Protein AF-A0A1S1PI84-F1 (afdb_monomer_lite)

Radius of gyration: 23.05 Å; chains: 1; bounding box: 103×37×52 Å

Structure (mmCIF, N/CA/C/O backbone):
data_AF-A0A1S1PI84-F1
#
_entry.id   AF-A0A1S1PI84-F1
#
loop_
_atom_site.group_PDB
_atom_site.id
_atom_site.type_symbol
_atom_site.label_atom_id
_atom_site.label_alt_id
_atom_site.label_comp_id
_atom_site.label_asym_id
_atom_site.label_entity_id
_atom_site.label_seq_id
_atom_site.pdbx_PDB_ins_code
_atom_site.Cartn_x
_atom_site.Cartn_y
_atom_site.Cartn_z
_atom_site.occupancy
_atom_site.B_iso_or_equiv
_atom_site.auth_seq_id
_atom_site.auth_comp_id
_atom_site.auth_asym_id
_atom_site.auth_atom_id
_atom_site.pdbx_PDB_model_num
ATOM 1 N N . MET A 1 1 ? 47.210 15.551 -28.728 1.00 42.31 1 MET A N 1
ATOM 2 C CA . MET A 1 1 ? 45.903 14.899 -28.513 1.00 42.31 1 MET A CA 1
ATOM 3 C C . MET A 1 1 ? 44.974 15.914 -27.875 1.00 42.31 1 MET A C 1
ATOM 5 O O . MET A 1 1 ? 45.115 16.183 -26.692 1.00 42.31 1 MET A O 1
ATOM 9 N N . ALA A 1 2 ? 44.127 16.562 -28.675 1.00 43.19 2 ALA A N 1
ATOM 10 C CA . ALA A 1 2 ? 43.148 17.520 -28.171 1.00 43.19 2 ALA A CA 1
ATOM 11 C C . ALA A 1 2 ? 41.947 16.740 -27.622 1.00 43.19 2 ALA A C 1
ATOM 13 O O . ALA A 1 2 ? 41.320 15.979 -28.361 1.00 43.19 2 ALA A O 1
ATOM 14 N N . GLY A 1 3 ? 41.681 16.879 -26.322 1.00 48.94 3 GLY A N 1
ATOM 15 C CA . GLY A 1 3 ? 40.477 16.346 -25.698 1.00 48.94 3 GLY A CA 1
ATOM 16 C C . GLY A 1 3 ? 39.261 17.006 -26.334 1.00 48.94 3 GLY A C 1
ATOM 17 O O . GLY A 1 3 ? 39.160 18.229 -26.357 1.00 48.94 3 GLY A O 1
ATOM 18 N N . ARG A 1 4 ? 38.369 16.197 -26.905 1.00 58.34 4 ARG A N 1
ATOM 19 C CA . ARG A 1 4 ? 37.089 16.676 -27.420 1.00 58.34 4 ARG A CA 1
ATOM 20 C C . ARG A 1 4 ? 36.222 17.006 -26.207 1.00 58.34 4 ARG A C 1
ATOM 22 O O . ARG A 1 4 ? 35.667 16.109 -25.578 1.00 58.34 4 ARG A O 1
ATOM 29 N N . GLU A 1 5 ? 36.186 18.277 -25.839 1.00 58.22 5 GLU A N 1
ATOM 30 C CA . GLU A 1 5 ? 35.260 18.794 -24.837 1.00 58.22 5 GLU A CA 1
ATOM 31 C C . GLU A 1 5 ? 33.848 18.636 -25.419 1.00 58.22 5 GLU A C 1
ATOM 33 O O . GLU A 1 5 ? 33.518 19.217 -26.452 1.00 58.22 5 GLU A O 1
ATOM 38 N N . THR A 1 6 ? 33.060 17.722 -24.851 1.00 58.69 6 THR A N 1
ATOM 39 C CA . THR A 1 6 ? 31.701 17.443 -25.330 1.00 58.69 6 THR A CA 1
ATOM 40 C C . THR A 1 6 ? 30.804 18.611 -24.944 1.00 58.69 6 THR A C 1
ATOM 42 O O . THR A 1 6 ? 30.733 18.991 -23.776 1.00 58.69 6 THR A O 1
ATOM 45 N N . ALA A 1 7 ? 30.146 19.217 -25.934 1.00 58.12 7 ALA A N 1
ATOM 46 C CA . ALA A 1 7 ? 29.282 20.367 -25.706 1.00 58.12 7 ALA A CA 1
ATOM 47 C C . ALA A 1 7 ? 28.072 19.966 -24.829 1.00 58.12 7 ALA A C 1
ATOM 49 O O . ALA A 1 7 ? 27.541 18.865 -25.002 1.00 58.12 7 ALA A O 1
ATOM 50 N N . PRO A 1 8 ? 27.597 20.836 -23.915 1.00 57.97 8 PRO A N 1
ATOM 51 C CA . PRO A 1 8 ? 26.520 20.513 -22.971 1.00 57.97 8 PRO A CA 1
ATOM 52 C C . PRO A 1 8 ? 25.238 19.969 -23.631 1.00 57.97 8 PRO A C 1
ATOM 54 O O . PRO A 1 8 ? 24.564 19.114 -23.053 1.00 57.97 8 PRO A O 1
ATOM 57 N N . ASP A 1 9 ? 24.944 20.401 -24.860 1.00 62.66 9 ASP A N 1
ATOM 58 C CA . ASP A 1 9 ? 23.771 19.974 -25.634 1.00 62.66 9 ASP A CA 1
ATOM 59 C C . ASP A 1 9 ? 23.877 18.534 -26.177 1.00 62.66 9 ASP A C 1
ATOM 61 O O . ASP A 1 9 ? 22.854 17.879 -26.372 1.00 62.66 9 ASP A O 1
ATOM 65 N N . GLU A 1 10 ? 25.087 17.988 -26.356 1.00 60.31 10 GLU A N 1
ATOM 66 C CA . GLU A 1 10 ? 25.308 16.576 -26.729 1.00 60.31 10 GLU A CA 1
ATOM 67 C C . GLU A 1 10 ? 25.308 15.643 -25.504 1.00 60.31 10 GLU A C 1
ATOM 69 O O . GLU A 1 10 ? 24.966 14.460 -25.604 1.00 60.31 10 GLU A O 1
ATOM 74 N N . VAL A 1 11 ? 25.636 16.176 -24.321 1.00 63.12 11 VAL A N 1
ATOM 75 C CA . VAL A 1 11 ? 25.638 15.424 -23.055 1.00 63.12 11 VAL A CA 1
ATOM 76 C C . VAL A 1 11 ? 24.211 15.078 -22.619 1.00 63.12 11 VAL A C 1
ATOM 78 O O . VAL A 1 11 ? 23.970 13.986 -22.099 1.00 63.12 11 VAL A O 1
ATOM 81 N N . ALA A 1 12 ? 23.238 15.961 -22.859 1.00 79.00 12 ALA A N 1
ATOM 82 C CA . ALA A 1 12 ? 21.859 15.749 -22.421 1.00 79.00 12 ALA A CA 1
ATOM 83 C C . ALA A 1 12 ? 21.184 14.512 -23.068 1.00 79.00 12 ALA A C 1
ATOM 85 O O . ALA A 1 12 ? 20.637 13.692 -22.319 1.00 79.00 12 ALA A O 1
ATOM 86 N N . PRO A 1 13 ? 21.260 14.286 -24.398 1.00 87.06 13 PRO A N 1
ATOM 87 C CA . PRO A 1 13 ? 20.761 13.062 -25.028 1.00 87.06 13 PRO A CA 1
ATOM 88 C C . PRO A 1 13 ? 21.477 11.791 -24.560 1.00 87.06 13 PRO A C 1
ATOM 90 O O . PRO A 1 13 ? 20.821 10.783 -24.297 1.00 87.06 13 PRO A O 1
ATOM 93 N N . ALA A 1 14 ? 22.804 11.834 -24.401 1.00 89.69 14 ALA A N 1
ATOM 94 C CA . ALA A 1 14 ? 23.582 10.682 -23.947 1.00 89.69 14 ALA A CA 1
ATOM 95 C C . ALA A 1 14 ? 23.216 10.278 -22.508 1.00 89.69 14 ALA A C 1
ATOM 97 O O . ALA A 1 14 ? 23.002 9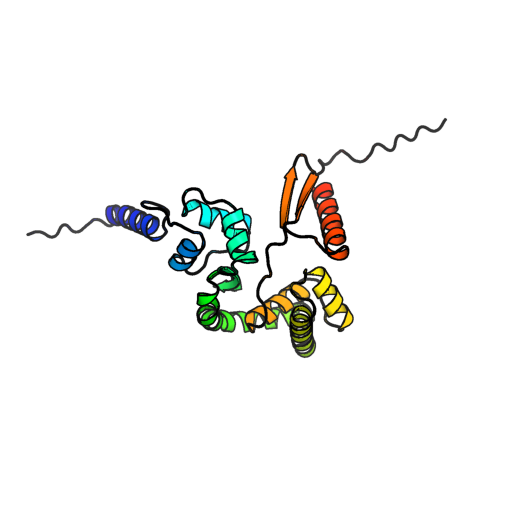.101 -22.218 1.00 89.69 14 ALA A O 1
ATOM 98 N N . VAL A 1 15 ? 23.061 11.258 -21.612 1.00 93.19 15 VAL A N 1
ATOM 99 C CA . VAL A 1 15 ? 22.615 11.028 -20.230 1.00 93.19 15 VAL A CA 1
ATOM 100 C C . VAL A 1 15 ? 21.168 10.537 -20.189 1.00 93.19 15 VAL A C 1
ATOM 102 O O . VAL A 1 15 ? 20.846 9.659 -19.388 1.00 93.19 15 VAL A O 1
ATOM 105 N N . ALA A 1 16 ? 20.284 11.059 -21.043 1.00 93.69 16 ALA A N 1
ATOM 106 C CA . ALA A 1 16 ? 18.909 10.576 -21.142 1.00 93.69 16 ALA A CA 1
ATOM 107 C C . ALA A 1 16 ? 18.862 9.108 -21.592 1.00 93.69 16 ALA A C 1
ATOM 109 O O . ALA A 1 16 ? 18.209 8.295 -20.939 1.00 93.69 16 ALA A O 1
ATOM 110 N N . ALA A 1 17 ? 19.610 8.747 -22.637 1.00 93.38 17 ALA A N 1
ATOM 111 C CA . ALA A 1 17 ? 19.724 7.368 -23.102 1.00 93.38 17 ALA A CA 1
ATOM 112 C C . ALA A 1 17 ? 20.293 6.447 -22.011 1.00 93.38 17 ALA A C 1
ATOM 114 O O . ALA A 1 17 ? 19.725 5.388 -21.745 1.00 93.38 17 ALA A O 1
ATOM 115 N N . ALA A 1 18 ? 21.347 6.881 -21.310 1.00 93.88 18 ALA A N 1
ATOM 116 C CA . ALA A 1 18 ? 21.925 6.133 -20.197 1.00 93.88 18 ALA A CA 1
ATOM 117 C C . ALA A 1 18 ? 20.922 5.926 -19.050 1.00 93.88 18 ALA A C 1
ATOM 119 O O . ALA A 1 18 ? 20.842 4.836 -18.493 1.00 93.88 18 ALA A O 1
ATOM 120 N N . ARG A 1 19 ? 20.108 6.937 -18.718 1.00 94.06 19 ARG A N 1
ATOM 121 C CA . ARG A 1 19 ? 19.050 6.822 -17.700 1.00 94.06 19 ARG A CA 1
ATOM 122 C C . ARG A 1 19 ? 17.925 5.889 -18.131 1.00 94.06 19 ARG A C 1
ATOM 124 O O . ARG A 1 19 ? 17.444 5.119 -17.305 1.00 94.06 19 ARG A O 1
ATOM 131 N N . LEU A 1 20 ? 17.508 5.945 -19.396 1.00 94.44 20 LEU A N 1
ATOM 132 C CA . LEU A 1 20 ? 16.497 5.034 -19.935 1.00 94.44 20 LEU A CA 1
ATOM 133 C C . LEU A 1 20 ? 16.992 3.587 -19.890 1.00 94.44 20 LEU A C 1
ATOM 135 O O . LEU A 1 20 ? 16.257 2.717 -19.428 1.00 94.44 20 LEU A O 1
ATOM 139 N N . ALA A 1 21 ? 18.243 3.346 -20.288 1.00 93.62 21 ALA A N 1
ATOM 140 C CA . ALA A 1 21 ? 18.866 2.029 -20.207 1.00 93.62 21 ALA A CA 1
ATOM 141 C C . ALA A 1 21 ? 19.001 1.548 -18.755 1.00 93.62 21 ALA A C 1
ATOM 143 O O . ALA A 1 21 ? 18.560 0.450 -18.431 1.00 93.62 21 ALA A O 1
ATOM 144 N N . ALA A 1 22 ? 19.518 2.394 -17.856 1.00 93.12 22 ALA A N 1
ATOM 145 C CA . ALA A 1 22 ? 19.641 2.069 -16.436 1.00 93.12 22 ALA A CA 1
ATOM 146 C C . ALA A 1 22 ? 18.282 1.732 -15.808 1.00 93.12 22 ALA A C 1
ATOM 148 O O . ALA A 1 22 ? 18.177 0.836 -14.991 1.00 93.12 22 ALA A O 1
ATOM 149 N N . GLN A 1 23 ? 17.203 2.394 -16.220 1.00 93.81 23 GLN A N 1
ATOM 150 C CA . GLN A 1 23 ? 15.868 2.101 -15.701 1.00 93.81 23 GLN A CA 1
ATOM 151 C C . GLN A 1 23 ? 15.157 0.957 -16.436 1.00 93.81 23 GLN A C 1
ATOM 153 O O . GLN A 1 23 ? 13.977 0.741 -16.169 1.00 93.81 23 GLN A O 1
ATOM 158 N N . GLY A 1 24 ? 15.813 0.248 -17.360 1.00 93.38 24 GLY A N 1
ATOM 159 C CA . GLY A 1 24 ? 15.207 -0.838 -18.139 1.00 93.38 24 GLY A CA 1
ATOM 160 C C . GLY A 1 24 ? 14.099 -0.386 -19.097 1.00 93.38 24 GLY A C 1
ATOM 161 O O . GLY A 1 24 ? 13.227 -1.174 -19.441 1.00 93.38 24 GLY A O 1
ATOM 162 N N . LEU A 1 25 ? 14.086 0.893 -19.488 1.00 94.06 25 LEU A N 1
ATOM 163 C CA . LEU A 1 25 ? 13.148 1.458 -20.469 1.00 94.06 25 LEU A CA 1
ATOM 164 C C . LEU A 1 25 ? 13.694 1.406 -21.905 1.00 94.06 25 LEU A C 1
ATOM 166 O O . LEU A 1 25 ? 12.950 1.636 -22.856 1.00 94.06 25 LEU A O 1
ATOM 170 N N . ALA A 1 26 ? 14.988 1.133 -22.062 1.00 93.12 26 ALA A N 1
ATOM 171 C CA . ALA A 1 26 ? 15.656 0.909 -23.336 1.00 93.12 26 ALA A CA 1
ATOM 172 C C . ALA A 1 26 ? 16.690 -0.218 -23.182 1.00 93.12 26 ALA A C 1
ATOM 174 O O . ALA A 1 26 ? 17.240 -0.408 -22.100 1.00 93.12 26 ALA A O 1
ATOM 175 N N . GLY A 1 27 ? 16.981 -0.939 -24.266 1.00 88.06 27 GLY A N 1
ATOM 176 C CA . GLY A 1 27 ? 17.892 -2.088 -24.237 1.00 88.06 27 GLY A CA 1
ATOM 177 C C . GLY A 1 27 ? 17.202 -3.381 -23.795 1.00 88.06 27 GLY A C 1
ATOM 178 O O . GLY A 1 27 ? 16.047 -3.621 -24.147 1.00 88.06 27 GLY A O 1
ATOM 179 N N . THR A 1 28 ? 17.925 -4.236 -23.071 1.00 85.25 28 THR A N 1
ATOM 180 C CA . THR A 1 28 ? 17.418 -5.539 -22.620 1.00 85.25 28 THR A CA 1
ATOM 181 C C . THR A 1 28 ? 16.428 -5.360 -21.474 1.00 85.25 28 THR A C 1
ATOM 183 O O . THR A 1 28 ? 16.762 -4.772 -20.447 1.00 85.25 28 THR A O 1
ATOM 186 N N . ALA A 1 29 ? 15.212 -5.876 -21.649 1.00 85.50 29 ALA A N 1
ATOM 187 C CA . ALA A 1 29 ? 14.201 -5.893 -20.598 1.00 85.50 29 ALA A CA 1
ATOM 188 C C . ALA A 1 29 ? 14.614 -6.811 -19.435 1.00 85.50 29 ALA A C 1
ATOM 190 O O . ALA A 1 29 ? 15.338 -7.791 -19.625 1.00 85.50 29 ALA A O 1
ATOM 191 N N . TRP A 1 30 ? 14.104 -6.521 -18.240 1.00 88.88 30 TRP A N 1
ATOM 192 C CA . TRP A 1 30 ? 14.227 -7.419 -17.094 1.00 88.88 30 TRP A CA 1
ATOM 193 C C . TRP A 1 30 ? 13.344 -8.658 -17.279 1.00 88.88 30 TRP A C 1
ATOM 195 O O . TRP A 1 30 ? 12.368 -8.630 -18.033 1.00 88.88 30 TRP A O 1
ATOM 205 N N . CYS A 1 31 ? 13.681 -9.742 -16.577 1.00 87.25 31 CYS A N 1
ATOM 206 C CA . CYS A 1 31 ? 12.966 -11.013 -16.696 1.00 87.25 31 CYS A CA 1
ATOM 207 C C . CYS A 1 31 ? 11.661 -11.014 -15.893 1.00 87.25 31 CYS A C 1
ATOM 209 O O . CYS A 1 31 ? 10.658 -11.541 -16.368 1.00 87.25 31 CYS A O 1
ATOM 211 N N . THR A 1 32 ? 11.656 -10.413 -14.697 1.00 93.62 32 THR A N 1
ATOM 212 C CA . THR A 1 32 ? 10.498 -10.451 -13.793 1.00 93.62 32 THR A CA 1
ATOM 213 C C . THR A 1 32 ? 10.162 -9.096 -13.160 1.00 93.62 32 THR A C 1
ATOM 215 O O . THR A 1 32 ? 10.954 -8.144 -13.154 1.00 93.62 32 THR A O 1
ATOM 218 N N . ALA A 1 33 ? 8.960 -9.014 -12.577 1.00 94.19 33 ALA A N 1
ATOM 219 C CA . ALA A 1 33 ? 8.551 -7.886 -11.743 1.00 94.19 33 ALA A CA 1
ATOM 220 C C . ALA A 1 33 ? 9.491 -7.695 -10.542 1.00 94.19 33 ALA A C 1
ATOM 222 O O . ALA A 1 33 ? 9.834 -6.562 -10.206 1.00 94.19 33 ALA A O 1
ATOM 223 N N . VAL A 1 34 ? 9.942 -8.795 -9.930 1.00 96.56 34 VAL A N 1
ATOM 224 C CA . VAL A 1 34 ? 10.857 -8.776 -8.783 1.00 96.56 34 VAL A CA 1
ATOM 225 C C . VAL A 1 34 ? 12.209 -8.188 -9.176 1.00 96.56 34 VAL A C 1
ATOM 227 O O . VAL A 1 34 ? 12.687 -7.304 -8.472 1.00 96.56 34 VAL A O 1
ATOM 230 N N . ASP A 1 35 ? 12.773 -8.583 -10.321 1.00 95.00 35 ASP A N 1
ATOM 231 C CA . ASP A 1 35 ? 14.043 -8.031 -10.828 1.00 95.00 35 ASP A CA 1
ATOM 232 C C . ASP A 1 35 ? 13.937 -6.527 -11.092 1.00 95.00 35 ASP A C 1
ATOM 234 O O . ASP A 1 35 ? 14.821 -5.745 -10.740 1.00 95.00 35 ASP A O 1
ATOM 238 N N . THR A 1 36 ? 12.808 -6.105 -11.668 1.00 95.56 36 THR A N 1
ATOM 239 C CA . THR A 1 36 ? 12.539 -4.686 -11.920 1.00 95.56 36 THR A CA 1
ATOM 240 C C . THR A 1 36 ? 12.508 -3.895 -10.615 1.00 95.56 36 THR A C 1
ATOM 242 O O . THR A 1 36 ? 13.120 -2.830 -10.519 1.00 95.56 36 THR A O 1
ATOM 245 N N . VAL A 1 37 ? 11.808 -4.400 -9.597 1.00 97.31 37 VAL A N 1
ATOM 246 C CA . VAL A 1 37 ? 11.724 -3.733 -8.291 1.00 97.31 37 VAL A CA 1
ATOM 247 C C . VAL A 1 37 ? 13.060 -3.792 -7.549 1.00 97.31 37 VAL A C 1
ATOM 249 O O . VAL A 1 37 ? 13.414 -2.802 -6.917 1.00 97.31 37 VAL A O 1
ATOM 252 N N . ALA A 1 38 ? 13.831 -4.878 -7.676 1.00 96.12 38 ALA A N 1
ATOM 253 C CA . ALA A 1 38 ? 15.185 -4.976 -7.129 1.00 96.12 38 ALA A CA 1
ATOM 254 C C . ALA A 1 38 ? 16.073 -3.844 -7.649 1.00 96.12 38 ALA A C 1
ATOM 256 O O . ALA A 1 38 ? 16.756 -3.173 -6.880 1.00 96.12 38 ALA A O 1
ATOM 257 N N . HIS A 1 39 ? 16.024 -3.601 -8.960 1.00 95.88 39 HIS A N 1
ATOM 258 C CA . HIS A 1 39 ? 16.849 -2.584 -9.594 1.00 95.88 39 HIS A CA 1
ATOM 259 C C . HIS A 1 39 ? 16.383 -1.156 -9.276 1.00 95.88 39 HIS A C 1
ATOM 261 O O . HIS A 1 39 ? 17.192 -0.275 -8.992 1.00 95.88 39 HIS A O 1
ATOM 267 N N . LEU A 1 40 ? 15.071 -0.907 -9.320 1.00 96.12 40 LEU A N 1
ATOM 268 C CA . LEU A 1 40 ? 14.506 0.423 -9.067 1.00 96.12 40 LEU A CA 1
ATOM 269 C C . LEU A 1 40 ? 14.399 0.771 -7.580 1.00 96.12 40 LEU A C 1
ATOM 271 O O . LEU A 1 40 ? 14.086 1.919 -7.256 1.00 96.12 40 LEU A O 1
ATOM 275 N N . LEU A 1 41 ? 14.618 -0.207 -6.700 1.00 96.88 41 LEU A N 1
ATOM 276 C CA . LEU A 1 41 ? 14.433 -0.182 -5.251 1.00 96.88 41 LEU A CA 1
ATOM 277 C C . LEU A 1 41 ? 12.980 0.021 -4.785 1.00 96.88 41 LEU A C 1
ATOM 279 O O . LEU A 1 41 ? 12.507 -0.687 -3.898 1.00 96.88 41 LEU A O 1
ATOM 283 N N . ALA A 1 42 ? 12.264 0.998 -5.343 1.00 97.44 42 ALA A N 1
ATOM 284 C CA . ALA A 1 42 ? 10.893 1.310 -4.965 1.00 97.44 42 ALA A CA 1
ATOM 285 C C . ALA A 1 42 ? 10.098 1.920 -6.127 1.00 97.44 42 ALA A C 1
ATOM 287 O O . ALA A 1 42 ? 10.486 2.940 -6.700 1.00 97.44 42 ALA A O 1
ATOM 288 N N . VAL A 1 43 ? 8.929 1.349 -6.422 1.00 98.12 43 VAL A N 1
ATOM 289 C CA . VAL A 1 43 ? 8.013 1.837 -7.468 1.00 98.12 43 VAL A CA 1
ATOM 290 C C . VAL A 1 43 ? 6.774 2.450 -6.824 1.00 98.12 43 VAL A C 1
ATOM 292 O O . VAL A 1 43 ? 6.169 1.852 -5.942 1.00 98.12 43 VAL A O 1
ATOM 295 N N . GLN A 1 44 ? 6.378 3.650 -7.247 1.00 97.69 44 GLN A N 1
ATOM 296 C CA . GLN A 1 44 ? 5.202 4.343 -6.711 1.00 97.69 44 GLN A CA 1
ATOM 297 C C . GLN A 1 44 ? 3.927 3.494 -6.916 1.00 97.69 44 GLN A C 1
ATOM 299 O O . GLN A 1 44 ? 3.655 3.033 -8.022 1.00 97.69 44 GLN A O 1
ATOM 304 N N . ALA A 1 45 ? 3.149 3.301 -5.849 1.00 97.50 45 ALA A N 1
ATOM 305 C CA . ALA A 1 45 ? 2.003 2.392 -5.799 1.00 97.50 45 ALA A CA 1
ATOM 306 C C . ALA A 1 45 ? 0.711 3.041 -5.258 1.00 97.50 45 ALA A C 1
ATOM 308 O O . ALA A 1 45 ? -0.154 2.355 -4.714 1.00 97.50 45 ALA A O 1
ATOM 309 N N . GLN A 1 46 ? 0.567 4.371 -5.359 1.00 95.00 46 GLN A N 1
ATOM 310 C CA . GLN A 1 46 ? -0.663 5.057 -4.927 1.00 95.00 46 GLN A CA 1
ATOM 311 C C . GLN A 1 46 ? -1.814 4.744 -5.885 1.00 95.00 46 GLN A C 1
ATOM 313 O O . GLN A 1 46 ? -2.941 4.543 -5.434 1.00 95.00 46 GLN A O 1
ATOM 318 N N . ASP A 1 47 ? -1.496 4.675 -7.181 1.00 93.88 47 ASP A N 1
ATOM 319 C CA . ASP A 1 47 ? -2.365 4.149 -8.226 1.00 93.88 47 ASP A CA 1
ATOM 320 C C . ASP A 1 47 ? -1.918 2.726 -8.622 1.00 93.88 47 ASP A C 1
ATOM 322 O O . ASP A 1 47 ? -0.868 2.557 -9.253 1.00 93.88 47 ASP A O 1
ATOM 326 N N . PRO A 1 48 ? -2.707 1.686 -8.297 1.00 91.00 48 PRO A N 1
ATOM 327 C CA . PRO A 1 48 ? -2.391 0.308 -8.661 1.00 91.00 48 PRO A CA 1
ATOM 328 C C . PRO A 1 48 ? -2.295 0.061 -10.173 1.00 91.00 48 PRO A C 1
ATOM 330 O O . PRO A 1 48 ? -1.644 -0.906 -10.578 1.00 91.00 48 PRO A O 1
ATOM 333 N N . ARG A 1 49 ? -2.940 0.883 -11.019 1.00 90.62 49 ARG A N 1
ATOM 334 C CA . ARG A 1 49 ? -2.823 0.764 -12.483 1.00 90.62 49 ARG A CA 1
ATOM 335 C C . ARG A 1 49 ? -1.467 1.280 -12.953 1.00 90.62 49 ARG A C 1
ATOM 337 O O . ARG A 1 49 ? -0.742 0.541 -13.616 1.00 90.62 49 ARG A O 1
ATOM 344 N N . GLY A 1 50 ? -1.098 2.496 -12.552 1.00 93.81 50 GLY A N 1
ATOM 345 C CA . GLY A 1 50 ? 0.214 3.087 -12.812 1.00 93.81 50 GLY A CA 1
ATOM 346 C C . GLY A 1 50 ? 1.370 2.220 -12.311 1.00 93.81 50 GLY A C 1
ATOM 347 O O . GLY A 1 50 ? 2.328 2.006 -13.049 1.00 93.81 50 GLY A O 1
ATOM 348 N N . MET A 1 51 ? 1.242 1.632 -11.117 1.00 96.44 51 MET A N 1
ATOM 349 C CA . MET A 1 51 ? 2.221 0.685 -10.564 1.00 96.44 51 MET A CA 1
ATOM 350 C C . MET A 1 51 ? 2.482 -0.494 -11.512 1.00 96.44 51 MET A C 1
ATOM 352 O O . MET A 1 51 ? 3.629 -0.778 -11.851 1.00 96.44 51 MET A O 1
ATOM 356 N N . ARG A 1 52 ? 1.422 -1.166 -11.981 1.00 94.69 52 ARG A N 1
ATOM 357 C CA . ARG A 1 52 ? 1.551 -2.312 -12.895 1.00 94.69 52 ARG A CA 1
ATOM 358 C C . ARG A 1 52 ? 2.069 -1.897 -14.270 1.00 94.69 52 ARG A C 1
ATOM 360 O O . ARG A 1 52 ? 2.865 -2.621 -14.857 1.00 94.69 52 ARG A O 1
ATOM 367 N N . LEU A 1 53 ? 1.672 -0.726 -14.773 1.00 94.88 53 LEU A N 1
ATOM 368 C CA . LEU A 1 53 ? 2.199 -0.184 -16.030 1.00 94.88 53 LEU A CA 1
ATOM 369 C C . LEU A 1 53 ? 3.698 0.130 -15.945 1.00 94.88 53 LEU A C 1
ATOM 371 O O . LEU A 1 53 ? 4.418 -0.126 -16.907 1.00 94.88 53 LEU A O 1
ATOM 375 N N . ALA A 1 54 ? 4.175 0.630 -14.802 1.00 95.44 54 ALA A N 1
ATOM 376 C CA . ALA A 1 54 ? 5.593 0.896 -14.581 1.00 95.44 54 ALA A CA 1
ATOM 377 C C . ALA A 1 54 ? 6.442 -0.386 -14.595 1.00 95.44 54 ALA A C 1
ATOM 379 O O . ALA A 1 54 ? 7.570 -0.358 -15.088 1.00 95.44 54 ALA A O 1
ATOM 380 N N . ILE A 1 55 ? 5.906 -1.504 -14.096 1.00 96.00 55 ILE A N 1
ATOM 381 C CA . ILE A 1 55 ? 6.547 -2.819 -14.235 1.00 96.00 55 ILE A CA 1
ATOM 382 C C . ILE A 1 55 ? 6.480 -3.291 -15.689 1.00 96.00 55 ILE A C 1
ATOM 384 O O . ILE A 1 55 ? 7.502 -3.631 -16.283 1.00 96.00 55 ILE A O 1
ATOM 388 N N . ARG A 1 56 ? 5.293 -3.229 -16.303 1.00 94.31 56 ARG A N 1
ATOM 389 C CA . ARG A 1 56 ? 5.070 -3.703 -17.673 1.00 94.31 56 ARG A CA 1
ATOM 390 C C . ARG A 1 56 ? 5.953 -3.017 -18.710 1.00 94.31 56 ARG A C 1
ATOM 392 O O . ARG A 1 56 ? 6.346 -3.647 -19.684 1.00 94.31 56 ARG A O 1
ATOM 399 N N . SER A 1 57 ? 6.296 -1.745 -18.515 1.00 93.94 57 SER A N 1
ATOM 400 C CA . SER A 1 57 ? 7.186 -1.032 -19.437 1.00 93.94 57 SER A CA 1
ATOM 401 C C . SER A 1 57 ? 8.647 -1.504 -19.390 1.00 93.94 57 SER A C 1
ATOM 403 O O . SER A 1 57 ? 9.452 -0.982 -20.151 1.00 93.94 57 SER A O 1
ATOM 405 N N . ARG A 1 58 ? 9.002 -2.422 -18.479 1.00 94.94 58 ARG A N 1
ATOM 406 C CA . ARG A 1 58 ? 10.379 -2.872 -18.208 1.00 94.94 58 ARG A CA 1
ATOM 407 C C . ARG A 1 58 ? 10.564 -4.388 -18.270 1.00 94.94 58 ARG A C 1
ATOM 409 O O . ARG A 1 58 ? 11.699 -4.855 -18.250 1.00 94.94 58 ARG A O 1
ATOM 416 N N . VAL A 1 59 ? 9.467 -5.143 -18.351 1.00 93.94 59 VAL A N 1
ATOM 417 C CA . VAL A 1 59 ? 9.462 -6.611 -18.393 1.00 93.94 59 VAL A CA 1
ATOM 418 C C . VAL A 1 59 ? 8.709 -7.068 -19.636 1.00 93.94 59 VAL A C 1
ATOM 420 O O . VAL A 1 59 ? 7.490 -6.889 -19.744 1.00 93.94 59 VAL A O 1
ATOM 423 N N . ALA A 1 60 ? 9.438 -7.651 -20.585 1.00 87.69 60 ALA A N 1
ATOM 424 C CA . ALA A 1 60 ? 8.866 -8.121 -21.840 1.00 87.69 60 ALA A CA 1
ATOM 425 C C . ALA A 1 60 ? 7.830 -9.229 -21.588 1.00 87.69 60 ALA A C 1
ATOM 427 O O . ALA A 1 60 ? 8.101 -10.191 -20.880 1.00 87.69 60 ALA A O 1
ATOM 428 N N . GLY A 1 61 ? 6.633 -9.087 -22.167 1.00 84.81 61 GLY A N 1
ATOM 429 C CA . GLY A 1 61 ? 5.567 -10.092 -22.056 1.00 84.81 61 GLY A CA 1
ATOM 430 C C . GLY A 1 61 ? 4.886 -10.188 -20.685 1.00 84.81 61 GLY A C 1
ATOM 431 O O . GLY A 1 61 ? 4.066 -11.078 -20.499 1.00 84.81 61 GLY A O 1
ATOM 432 N N . SER A 1 62 ? 5.184 -9.279 -19.751 1.00 89.31 62 SER A N 1
ATOM 433 C CA . SER A 1 62 ? 4.546 -9.267 -18.430 1.00 89.31 62 SER A CA 1
ATOM 434 C C . SER A 1 62 ? 3.073 -8.850 -18.457 1.00 89.31 62 SER A C 1
ATOM 436 O O . SER A 1 62 ? 2.632 -7.993 -19.239 1.00 89.31 62 SER A O 1
ATOM 438 N N . HIS A 1 63 ? 2.322 -9.424 -17.525 1.00 88.94 63 HIS A N 1
ATOM 439 C CA . HIS A 1 63 ? 0.914 -9.176 -17.281 1.00 88.94 63 HIS A CA 1
ATOM 440 C C . HIS A 1 63 ? 0.699 -8.582 -15.887 1.00 88.94 63 HIS A C 1
ATOM 442 O O . HIS A 1 63 ? 1.534 -8.660 -14.990 1.00 88.94 63 HIS A O 1
ATOM 448 N N . ALA A 1 64 ? -0.482 -7.998 -15.681 1.00 89.31 64 ALA A N 1
ATOM 449 C CA . ALA A 1 64 ? -0.903 -7.544 -14.358 1.00 89.31 64 ALA A CA 1
ATOM 450 C C . ALA A 1 64 ? -0.917 -8.684 -13.320 1.00 89.31 64 ALA A C 1
ATOM 452 O O . ALA A 1 64 ? -0.651 -8.427 -12.149 1.00 89.31 64 ALA A O 1
ATOM 453 N N . ALA A 1 65 ? -1.212 -9.910 -13.769 1.00 88.94 65 ALA A N 1
ATOM 454 C CA . ALA A 1 65 ? -1.270 -11.105 -12.936 1.00 88.94 65 ALA A CA 1
ATOM 455 C C . ALA A 1 65 ? 0.089 -11.454 -12.314 1.00 88.94 65 ALA A C 1
ATOM 457 O O . ALA A 1 65 ? 0.119 -11.778 -11.136 1.00 88.94 65 ALA A O 1
ATOM 458 N N . ASP A 1 66 ? 1.196 -11.278 -13.040 1.00 91.31 66 ASP A N 1
ATOM 459 C CA . ASP A 1 66 ? 2.545 -11.580 -12.535 1.00 91.31 66 ASP A CA 1
ATOM 460 C C . ASP A 1 66 ? 2.895 -10.710 -11.311 1.00 91.31 66 ASP A C 1
ATOM 462 O O . ASP A 1 66 ? 3.517 -11.157 -10.349 1.00 91.31 66 ASP A O 1
ATOM 466 N N . VAL A 1 67 ? 2.452 -9.445 -11.312 1.00 94.75 67 VAL A N 1
ATOM 467 C CA . VAL A 1 67 ? 2.615 -8.540 -10.160 1.00 94.75 67 VAL A CA 1
ATOM 468 C C . VAL A 1 67 ? 1.709 -8.959 -9.000 1.00 94.75 67 VAL A C 1
ATOM 470 O O . VAL A 1 67 ? 2.098 -8.853 -7.838 1.00 94.75 67 VAL A O 1
ATOM 473 N N . ASP A 1 68 ? 0.499 -9.426 -9.303 1.00 93.25 68 ASP A N 1
ATOM 474 C CA . ASP A 1 68 ? -0.480 -9.834 -8.294 1.00 93.25 68 ASP A CA 1
ATOM 475 C C . ASP A 1 68 ? -0.082 -11.154 -7.619 1.00 93.25 68 ASP A C 1
ATOM 477 O O . ASP A 1 68 ? -0.255 -11.285 -6.405 1.00 93.25 68 ASP A O 1
ATOM 481 N N . GLU A 1 69 ? 0.519 -12.078 -8.370 1.00 92.81 69 GLU A N 1
ATOM 482 C CA . GLU A 1 69 ? 1.130 -13.315 -7.879 1.00 92.81 69 GLU A CA 1
ATOM 483 C C . GLU A 1 69 ? 2.306 -13.014 -6.945 1.00 92.81 69 GLU A C 1
ATOM 485 O O . GLU A 1 69 ? 2.310 -13.479 -5.802 1.00 92.81 69 GLU A O 1
ATOM 490 N N . ALA A 1 70 ? 3.215 -12.122 -7.354 1.00 96.00 70 ALA A N 1
ATOM 491 C CA . ALA A 1 70 ? 4.339 -11.685 -6.526 1.00 96.00 70 ALA A CA 1
ATOM 492 C C . ALA A 1 70 ? 3.901 -11.009 -5.207 1.00 96.00 70 ALA A C 1
ATOM 494 O O . ALA A 1 70 ? 4.571 -11.140 -4.180 1.00 96.00 70 ALA A O 1
ATOM 495 N N . LEU A 1 71 ? 2.764 -10.299 -5.213 1.00 95.69 71 LEU A N 1
ATOM 496 C CA . LEU A 1 71 ? 2.172 -9.667 -4.025 1.00 95.69 71 LEU A CA 1
ATOM 497 C C . LEU A 1 71 ? 1.418 -10.647 -3.114 1.00 95.69 71 LEU A C 1
ATOM 499 O O . LEU A 1 71 ? 1.298 -10.400 -1.913 1.00 95.69 71 LEU A O 1
ATOM 503 N N . THR A 1 72 ? 0.849 -11.713 -3.676 1.00 92.50 72 THR A N 1
ATOM 504 C CA . THR A 1 72 ? -0.175 -12.527 -3.000 1.00 92.50 72 THR A CA 1
ATOM 505 C C . THR A 1 72 ? 0.315 -13.930 -2.676 1.00 92.50 72 THR A C 1
ATOM 507 O O . THR A 1 72 ? 0.238 -14.349 -1.516 1.00 92.50 72 THR A O 1
ATOM 510 N N . THR A 1 73 ? 0.808 -14.638 -3.692 1.00 91.75 73 THR A N 1
ATOM 511 C CA . THR A 1 73 ? 1.233 -16.038 -3.612 1.00 91.75 73 THR A CA 1
ATOM 512 C C . THR A 1 73 ? 2.671 -16.117 -3.127 1.00 91.75 73 THR A C 1
ATOM 514 O O . THR A 1 73 ? 2.917 -16.640 -2.041 1.00 91.75 73 THR A O 1
ATOM 517 N N . ASP A 1 74 ? 3.601 -15.519 -3.875 1.00 95.19 74 ASP A N 1
ATOM 518 C CA . ASP A 1 74 ? 5.033 -15.606 -3.572 1.00 95.19 74 ASP A CA 1
ATOM 519 C C . ASP A 1 74 ? 5.416 -14.725 -2.386 1.00 95.19 74 ASP A C 1
ATOM 521 O O . ASP A 1 74 ? 6.378 -15.007 -1.673 1.00 95.19 74 ASP A O 1
ATOM 525 N N . ARG A 1 75 ? 4.670 -13.625 -2.196 1.00 95.62 75 ARG A N 1
ATOM 526 C CA . ARG A 1 75 ? 4.954 -12.573 -1.204 1.00 95.62 75 ARG A CA 1
ATOM 527 C C . ARG A 1 75 ? 6.388 -12.047 -1.313 1.00 95.62 75 ARG A C 1
ATOM 529 O O . ARG A 1 75 ? 6.985 -11.620 -0.327 1.00 95.62 75 ARG A O 1
ATOM 536 N N . SER A 1 76 ? 6.931 -12.076 -2.526 1.00 97.75 76 SER A N 1
ATOM 537 C CA . SER A 1 76 ? 8.256 -11.564 -2.866 1.00 97.75 76 SER A CA 1
ATOM 538 C C . SER A 1 76 ? 8.251 -10.038 -2.975 1.00 97.75 76 SER A C 1
ATOM 540 O O . SER A 1 76 ? 9.288 -9.396 -2.786 1.00 97.75 76 SER A O 1
ATOM 542 N N . LEU A 1 77 ? 7.077 -9.442 -3.209 1.00 98.12 77 LEU A N 1
ATOM 543 C CA . LEU A 1 77 ? 6.848 -8.003 -3.221 1.00 98.12 77 LEU A CA 1
ATOM 544 C C . LEU A 1 77 ? 5.841 -7.590 -2.146 1.00 98.12 77 LEU A C 1
ATOM 546 O O . LEU A 1 77 ? 4.907 -8.321 -1.825 1.00 98.12 77 LEU A O 1
ATOM 550 N N . VAL A 1 78 ? 5.998 -6.372 -1.630 1.00 97.56 78 VAL A N 1
ATOM 551 C CA . VAL A 1 78 ? 5.075 -5.758 -0.669 1.00 97.56 78 VAL A CA 1
ATOM 552 C C . VAL A 1 78 ? 4.748 -4.327 -1.077 1.00 97.56 78 VAL A C 1
ATOM 554 O O . VAL A 1 78 ? 5.588 -3.615 -1.628 1.00 97.56 78 VAL A O 1
ATOM 557 N N . VAL A 1 79 ? 3.525 -3.883 -0.771 1.00 97.81 79 VAL A N 1
ATOM 558 C CA . VAL A 1 79 ? 3.140 -2.469 -0.876 1.00 97.81 79 VAL A CA 1
ATOM 559 C C . VAL A 1 79 ? 2.975 -1.878 0.518 1.00 97.81 79 VAL A C 1
ATOM 561 O O . VAL A 1 79 ? 2.159 -2.341 1.316 1.00 97.81 79 VAL A O 1
ATOM 564 N N . THR A 1 80 ? 3.713 -0.811 0.808 1.00 96.69 80 THR A N 1
ATOM 565 C CA . THR A 1 80 ? 3.619 -0.095 2.088 1.00 96.69 80 THR A CA 1
ATOM 566 C C . THR A 1 80 ? 4.001 1.377 1.943 1.00 96.69 80 THR A C 1
ATOM 568 O O . THR A 1 80 ? 4.429 1.816 0.874 1.00 96.69 80 THR A O 1
ATOM 571 N N . TRP A 1 81 ? 3.791 2.171 2.991 1.00 96.00 81 TRP A N 1
ATOM 572 C CA . TRP A 1 81 ? 4.193 3.576 3.015 1.00 96.00 81 TRP A CA 1
ATOM 573 C C . TRP A 1 81 ? 5.695 3.699 3.263 1.00 96.00 81 TRP A C 1
ATOM 575 O O . TRP A 1 81 ? 6.197 3.234 4.281 1.00 96.00 81 TRP A O 1
ATOM 585 N N . LEU A 1 82 ? 6.394 4.341 2.324 1.00 95.31 82 LEU A N 1
ATOM 586 C CA . LEU A 1 82 ? 7.845 4.538 2.374 1.00 95.31 82 LEU A CA 1
ATOM 587 C C . LEU A 1 82 ? 8.195 5.972 1.953 1.00 95.31 82 LEU A C 1
ATOM 589 O O . LEU A 1 82 ? 7.865 6.937 2.647 1.00 95.31 82 LEU A O 1
ATOM 593 N N . ASN A 1 83 ? 8.847 6.145 0.799 1.00 94.12 83 ASN A N 1
ATOM 594 C CA . ASN A 1 83 ? 9.417 7.423 0.385 1.00 94.12 83 ASN A CA 1
ATOM 595 C C . ASN A 1 83 ? 8.356 8.536 0.362 1.00 94.12 83 ASN A C 1
ATOM 597 O O . ASN A 1 83 ? 7.317 8.431 -0.301 1.00 94.12 83 ASN A O 1
ATOM 601 N N . ARG A 1 84 ? 8.641 9.627 1.087 1.00 91.19 84 ARG A N 1
ATOM 602 C CA . ARG A 1 84 ? 7.779 10.821 1.195 1.00 91.19 84 ARG A CA 1
ATOM 603 C C . ARG A 1 84 ? 6.352 10.519 1.686 1.00 91.19 84 ARG A C 1
ATOM 605 O O . ARG A 1 84 ? 5.430 11.255 1.356 1.00 91.19 84 ARG A O 1
ATOM 612 N N . GLY A 1 85 ? 6.157 9.433 2.438 1.00 90.56 85 GLY A N 1
ATOM 613 C CA . GLY A 1 85 ? 4.851 9.058 2.982 1.00 90.56 85 GLY A CA 1
ATOM 614 C C . GLY A 1 85 ? 3.834 8.599 1.939 1.00 90.56 85 GLY A C 1
ATOM 615 O O . GLY A 1 85 ? 2.632 8.707 2.166 1.00 90.56 85 GLY A O 1
ATOM 616 N N . THR A 1 86 ? 4.299 8.082 0.800 1.00 94.44 86 THR A N 1
ATOM 617 C CA . THR A 1 86 ? 3.437 7.517 -0.253 1.00 94.44 86 THR A CA 1
ATOM 618 C C . THR A 1 86 ? 3.619 6.008 -0.361 1.00 94.44 86 THR A C 1
ATOM 620 O O . THR A 1 86 ? 4.656 5.465 0.038 1.00 94.44 86 THR A O 1
ATOM 623 N N . LEU A 1 87 ? 2.607 5.326 -0.903 1.00 97.25 87 LEU A N 1
ATOM 624 C CA . LEU A 1 87 ? 2.672 3.882 -1.128 1.00 97.25 87 LEU A CA 1
ATOM 625 C C . LEU A 1 87 ? 3.743 3.544 -2.168 1.00 97.25 87 LEU A C 1
ATOM 627 O O . LEU A 1 87 ? 3.795 4.171 -3.227 1.00 97.25 87 LEU A O 1
ATOM 631 N N . HIS A 1 88 ? 4.565 2.544 -1.876 1.00 98.06 88 HIS A N 1
ATOM 632 C CA . HIS A 1 88 ? 5.563 2.003 -2.789 1.00 98.06 88 HIS A CA 1
ATOM 633 C C . HIS A 1 88 ? 5.510 0.480 -2.803 1.00 98.06 88 HIS A C 1
ATOM 635 O O . HIS A 1 88 ? 5.329 -0.139 -1.757 1.00 98.06 88 HIS A O 1
ATOM 641 N N . LEU A 1 89 ? 5.691 -0.085 -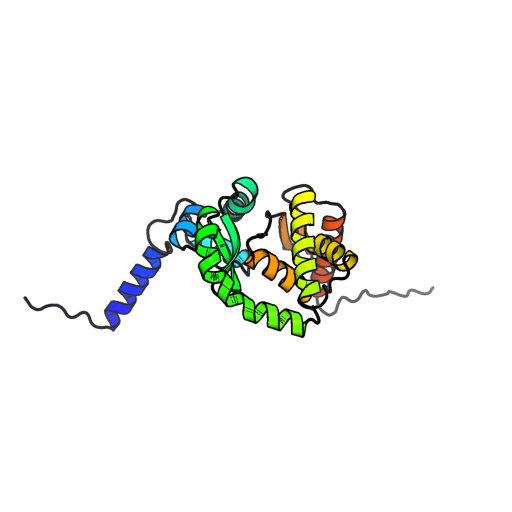3.992 1.00 98.44 89 LEU A N 1
ATOM 642 C CA . LEU A 1 89 ? 6.008 -1.483 -4.236 1.00 98.44 89 LEU A CA 1
ATOM 643 C C . LEU A 1 89 ? 7.517 -1.671 -4.055 1.00 98.44 89 LEU A C 1
ATOM 645 O O . LEU A 1 89 ? 8.300 -0.994 -4.726 1.00 98.44 89 LEU A O 1
ATOM 649 N N . VAL A 1 90 ? 7.903 -2.568 -3.154 1.00 98.44 90 VAL A N 1
ATOM 650 C CA . VAL A 1 90 ? 9.298 -2.928 -2.860 1.00 98.44 90 VAL A CA 1
ATOM 651 C C . VAL A 1 90 ? 9.421 -4.439 -2.730 1.00 98.44 90 VAL A C 1
ATOM 653 O O . VAL A 1 90 ? 8.413 -5.126 -2.548 1.00 98.44 90 VAL A O 1
ATOM 656 N N . ARG A 1 91 ? 10.643 -4.971 -2.794 1.00 98.31 91 ARG A N 1
ATOM 657 C CA . ARG A 1 91 ? 10.864 -6.372 -2.430 1.00 98.31 91 ARG A CA 1
ATOM 658 C C . ARG A 1 91 ? 10.650 -6.565 -0.937 1.00 98.31 91 ARG A C 1
ATOM 660 O O . ARG A 1 91 ? 10.993 -5.692 -0.138 1.00 98.31 91 ARG A O 1
ATOM 667 N N . ALA A 1 92 ? 10.114 -7.721 -0.561 1.00 97.81 92 ALA A N 1
ATOM 668 C CA . ALA A 1 92 ? 9.898 -8.068 0.840 1.00 97.81 92 ALA A CA 1
ATOM 669 C C . ALA A 1 92 ? 11.210 -8.039 1.649 1.00 97.81 92 ALA A C 1
ATOM 671 O O . ALA A 1 92 ? 11.211 -7.614 2.801 1.00 97.81 92 ALA A O 1
ATOM 672 N N . GLU A 1 93 ? 12.335 -8.419 1.037 1.00 97.62 93 GLU A N 1
ATOM 673 C CA . GLU A 1 93 ? 13.661 -8.357 1.669 1.00 97.62 93 GLU A CA 1
ATOM 674 C C . GLU A 1 93 ? 14.174 -6.924 1.879 1.00 97.62 93 GLU A C 1
ATOM 676 O O . GLU A 1 93 ? 14.810 -6.643 2.894 1.00 97.62 93 GLU A O 1
ATOM 681 N N . ASP A 1 94 ? 13.847 -5.999 0.970 1.00 97.81 94 ASP A N 1
ATOM 682 C CA . ASP A 1 94 ? 14.318 -4.614 1.055 1.00 97.81 94 ASP A CA 1
ATOM 683 C C . ASP A 1 94 ? 13.525 -3.778 2.057 1.00 97.81 94 ASP A C 1
ATOM 685 O O . ASP A 1 94 ? 14.003 -2.758 2.559 1.00 97.81 94 ASP A O 1
ATOM 689 N N . TYR A 1 95 ? 12.310 -4.223 2.383 1.00 96.50 95 TYR A N 1
ATOM 690 C CA . TYR A 1 95 ? 11.447 -3.558 3.348 1.00 96.50 95 TYR A CA 1
ATOM 691 C C . TYR A 1 95 ? 12.162 -3.298 4.680 1.00 96.50 95 TYR A C 1
ATOM 693 O O . TYR A 1 95 ? 12.100 -2.183 5.197 1.00 96.50 95 TYR A O 1
ATOM 701 N N . TRP A 1 96 ? 12.876 -4.292 5.212 1.00 95.00 96 TRP A N 1
ATOM 702 C CA . TRP A 1 96 ? 13.428 -4.243 6.568 1.00 95.00 96 TRP A CA 1
ATOM 703 C C . TRP A 1 96 ? 14.488 -3.165 6.767 1.00 95.00 96 TRP A C 1
ATOM 705 O O . TRP A 1 96 ? 14.558 -2.571 7.842 1.00 95.00 96 TRP A O 1
ATOM 715 N N . TRP A 1 97 ? 15.288 -2.877 5.740 1.00 95.94 97 TRP A N 1
ATOM 716 C CA . TRP A 1 97 ? 16.298 -1.824 5.813 1.00 95.94 97 TRP A CA 1
ATOM 717 C C . TRP A 1 97 ? 15.769 -0.479 5.299 1.00 95.94 97 TRP A C 1
ATOM 719 O O . TRP A 1 97 ? 16.173 0.567 5.804 1.00 95.94 97 TRP A O 1
ATOM 729 N N . LEU A 1 98 ? 14.833 -0.470 4.344 1.00 95.75 98 LEU A N 1
ATOM 730 C CA . LEU A 1 98 ? 14.291 0.767 3.771 1.00 95.75 98 LEU A CA 1
ATOM 731 C C . LEU A 1 98 ? 13.254 1.441 4.686 1.00 95.75 98 LEU A C 1
ATOM 733 O O . LEU A 1 98 ? 13.158 2.673 4.745 1.00 95.75 98 LEU A O 1
ATOM 737 N N . HIS A 1 99 ? 12.485 0.647 5.428 1.00 95.44 99 HIS A N 1
ATOM 738 C CA . HIS A 1 99 ? 11.492 1.125 6.383 1.00 95.44 99 HIS A CA 1
ATOM 739 C C . HIS A 1 99 ? 12.079 2.067 7.456 1.00 95.44 99 HIS A C 1
ATOM 741 O O . HIS A 1 99 ? 11.624 3.214 7.526 1.00 95.44 99 HIS A O 1
ATOM 747 N N . PRO A 1 100 ? 13.114 1.690 8.238 1.00 94.56 100 PRO A N 1
ATOM 748 C CA . PRO A 1 100 ? 13.664 2.565 9.278 1.00 94.56 100 PRO A CA 1
ATOM 749 C C . PRO A 1 100 ? 14.288 3.861 8.733 1.00 94.56 100 PRO A C 1
ATOM 751 O O . PRO A 1 100 ? 14.367 4.849 9.460 1.00 94.56 100 PRO A O 1
ATOM 754 N N . LEU A 1 101 ? 14.675 3.911 7.452 1.00 94.38 101 LEU A N 1
ATOM 755 C CA . LEU A 1 101 ? 15.191 5.129 6.810 1.00 94.38 101 LEU A CA 1
ATOM 756 C C . LEU A 1 101 ? 14.088 6.136 6.448 1.00 94.38 101 LEU A C 1
ATOM 758 O O . LEU A 1 101 ? 14.346 7.337 6.328 1.00 94.38 101 LEU A O 1
ATOM 762 N N . THR A 1 102 ? 12.858 5.661 6.249 1.00 93.50 102 THR A N 1
ATOM 763 C CA . THR A 1 102 ? 11.743 6.473 5.735 1.00 93.50 102 THR A CA 1
ATOM 764 C C . THR A 1 102 ? 10.694 6.783 6.803 1.00 93.50 102 THR A C 1
ATOM 766 O O . THR A 1 102 ? 10.194 7.911 6.856 1.00 93.50 102 THR A O 1
ATOM 769 N N . ALA A 1 103 ? 10.424 5.835 7.704 1.00 92.19 103 ALA A N 1
ATOM 770 C CA . ALA A 1 103 ? 9.402 5.919 8.744 1.00 92.19 103 ALA A CA 1
ATOM 771 C C . ALA A 1 103 ? 9.537 7.130 9.698 1.00 92.19 103 ALA A C 1
ATOM 773 O O . ALA A 1 103 ? 8.538 7.833 9.897 1.00 92.19 103 ALA A O 1
ATOM 774 N N . PRO A 1 104 ? 10.727 7.481 10.243 1.00 91.00 104 PRO A N 1
ATOM 775 C CA . PRO A 1 104 ? 10.837 8.559 11.233 1.00 91.00 104 PRO A CA 1
ATOM 776 C C . PRO A 1 104 ? 10.360 9.924 10.723 1.00 91.00 104 PRO A C 1
ATOM 778 O O . PRO A 1 104 ? 9.841 10.737 11.488 1.00 91.00 104 PRO A O 1
ATOM 781 N N . ARG A 1 105 ? 10.482 10.176 9.413 1.00 88.25 105 ARG A N 1
ATOM 782 C CA . ARG A 1 105 ? 10.104 11.461 8.800 1.00 88.25 105 ARG A CA 1
ATOM 783 C C . ARG A 1 105 ? 8.588 11.664 8.738 1.00 88.25 105 ARG A C 1
ATOM 785 O O . ARG A 1 105 ? 8.140 12.798 8.595 1.00 88.25 105 ARG A O 1
ATOM 792 N N . MET A 1 106 ? 7.800 10.594 8.858 1.00 90.81 106 MET A N 1
ATOM 793 C CA . MET A 1 106 ? 6.336 10.640 8.773 1.00 90.81 106 MET A CA 1
ATOM 794 C C . MET A 1 106 ? 5.667 10.958 10.115 1.00 90.81 106 MET A C 1
ATOM 796 O O . MET A 1 106 ? 4.552 11.475 10.151 1.00 90.81 106 MET A O 1
ATOM 800 N N . GLN A 1 107 ? 6.361 10.703 11.223 1.00 91.69 107 GLN A N 1
ATOM 801 C CA . GLN A 1 107 ? 5.808 10.747 12.577 1.00 91.69 107 GLN A CA 1
ATOM 802 C C . GLN A 1 107 ? 5.194 12.105 12.958 1.00 91.69 107 GLN A C 1
ATOM 804 O O . GLN A 1 107 ? 4.104 12.171 13.527 1.00 91.69 107 GLN A O 1
ATOM 809 N N . ALA A 1 108 ? 5.847 13.215 12.598 1.00 90.75 108 ALA A N 1
ATOM 810 C CA . ALA A 1 108 ? 5.312 14.553 12.865 1.00 90.75 108 ALA A CA 1
ATOM 811 C C . ALA A 1 108 ? 4.013 14.834 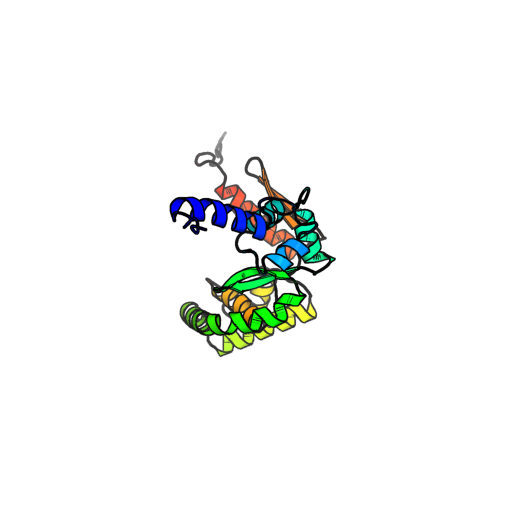12.088 1.00 90.75 108 ALA A C 1
ATOM 813 O O . ALA A 1 108 ? 3.072 15.408 12.637 1.00 90.75 108 ALA A O 1
ATOM 814 N N . GLN A 1 109 ? 3.942 14.395 10.827 1.00 92.50 109 GLN A N 1
ATOM 815 C CA . GLN A 1 109 ? 2.749 14.545 9.994 1.00 92.50 109 GLN A CA 1
ATOM 816 C C . GLN A 1 109 ? 1.584 13.713 10.538 1.00 92.50 109 GLN A C 1
ATOM 818 O O . GLN A 1 109 ? 0.457 14.203 10.570 1.00 92.50 109 GLN A O 1
ATOM 823 N N . ILE A 1 110 ? 1.856 12.479 10.971 1.00 95.38 110 ILE A N 1
ATOM 824 C CA . ILE A 1 110 ? 0.841 11.576 11.521 1.00 95.38 110 ILE A CA 1
ATOM 825 C C . ILE A 1 110 ? 0.240 12.158 12.801 1.00 95.38 110 ILE A C 1
ATOM 827 O O . ILE A 1 110 ? -0.978 12.292 12.888 1.00 95.38 110 ILE A O 1
ATOM 831 N N . ARG A 1 111 ? 1.075 12.606 13.750 1.00 94.88 111 ARG A N 1
ATOM 832 C CA . ARG A 1 111 ? 0.591 13.242 14.988 1.00 94.88 111 ARG A CA 1
ATOM 833 C C . ARG A 1 111 ? -0.269 14.470 14.720 1.00 94.88 111 ARG A C 1
ATOM 835 O O . ARG A 1 111 ? -1.325 14.609 15.326 1.00 94.88 111 ARG A O 1
ATOM 842 N N . ARG A 1 112 ? 0.156 15.341 13.795 1.00 95.75 112 ARG A N 1
ATOM 843 C CA . ARG A 1 112 ? -0.634 16.520 13.409 1.00 95.75 112 ARG A CA 1
ATOM 844 C C . ARG A 1 112 ? -2.012 16.113 12.888 1.00 95.75 112 ARG A C 1
ATOM 846 O O . ARG A 1 112 ? -3.015 16.690 13.290 1.00 95.75 112 ARG A O 1
ATOM 853 N N . ARG A 1 113 ? -2.054 15.100 12.023 1.00 96.38 113 ARG A N 1
ATOM 854 C CA . ARG A 1 113 ? -3.295 14.596 11.432 1.00 96.38 113 ARG A CA 1
ATOM 855 C C . ARG A 1 113 ? -4.206 13.928 12.449 1.00 96.38 113 ARG A C 1
ATOM 857 O O . ARG A 1 113 ? -5.404 14.146 12.382 1.00 96.38 113 ARG A O 1
ATOM 864 N N . PHE A 1 114 ? -3.669 13.212 13.433 1.00 97.56 114 PHE A N 1
ATOM 865 C CA . PHE A 1 114 ? -4.487 12.727 14.544 1.00 97.56 114 PHE A CA 1
ATOM 866 C C . PHE A 1 114 ? -5.167 13.866 15.306 1.00 97.56 114 PHE A C 1
ATOM 868 O O . PHE A 1 114 ? -6.367 13.782 15.542 1.00 97.56 114 PHE A O 1
ATOM 875 N N . THR A 1 115 ? -4.458 14.957 15.606 1.00 96.50 115 THR A N 1
ATOM 876 C CA . THR A 1 115 ? -5.069 16.134 16.244 1.00 96.50 115 THR A CA 1
ATOM 877 C C . THR A 1 115 ? -6.175 16.753 15.384 1.00 96.50 115 THR A C 1
ATOM 879 O O . THR A 1 115 ? -7.247 17.049 15.902 1.00 96.50 115 THR A O 1
ATOM 882 N N . GLU A 1 116 ? -5.933 16.930 14.080 1.00 96.62 116 GLU A N 1
ATOM 883 C CA . GLU A 1 116 ? -6.916 17.485 13.132 1.00 96.62 116 GLU A CA 1
ATOM 884 C C . GLU A 1 116 ? -8.183 16.615 13.028 1.00 96.62 116 GLU A C 1
ATOM 886 O O . GLU A 1 116 ? -9.285 17.142 12.918 1.00 96.62 116 GLU A O 1
ATOM 891 N N . GLU A 1 117 ? -8.034 15.292 13.115 1.00 96.81 117 GLU A N 1
ATOM 892 C CA . GLU A 1 117 ? -9.132 14.317 13.050 1.00 96.81 117 GLU A CA 1
ATOM 893 C C . GLU A 1 117 ? -9.749 14.003 14.430 1.00 96.81 117 GLU A C 1
ATOM 895 O O . GLU A 1 117 ? -10.579 13.101 14.553 1.00 96.81 117 GLU A O 1
ATOM 900 N N . GLY A 1 118 ? -9.339 14.707 15.492 1.00 95.94 118 GLY A N 1
ATOM 901 C CA . GLY A 1 118 ? -9.877 14.514 16.844 1.00 95.94 118 GLY A CA 1
ATOM 902 C C . GLY A 1 118 ? -9.492 13.182 17.503 1.00 95.94 118 GLY A C 1
ATOM 903 O O . GLY A 1 118 ? -10.192 12.707 18.397 1.00 95.94 118 GLY A O 1
ATOM 904 N N . VAL A 1 119 ? -8.386 12.566 17.081 1.00 98.06 119 VAL A N 1
ATOM 905 C CA . VAL A 1 119 ? -7.849 11.323 17.650 1.00 98.06 119 VAL A CA 1
ATOM 906 C C . VAL A 1 119 ? -6.798 11.663 18.707 1.00 98.06 119 VAL A C 1
ATOM 908 O O . VAL A 1 119 ? -5.718 12.167 18.400 1.00 98.06 119 VAL A O 1
ATOM 911 N N . SER A 1 120 ? -7.085 11.363 19.974 1.00 97.94 120 SER A N 1
ATOM 912 C CA . SER A 1 120 ? -6.103 11.532 21.054 1.00 97.94 120 SER A CA 1
ATOM 913 C C . SER A 1 120 ? -4.944 10.525 20.943 1.00 97.94 120 SER A C 1
ATOM 915 O O . SER A 1 120 ? -5.128 9.436 20.390 1.00 97.94 120 SER A O 1
ATOM 917 N N . PRO A 1 121 ? -3.768 10.801 21.544 1.00 97.25 121 PRO A N 1
ATOM 918 C CA . PRO A 1 121 ? -2.661 9.841 21.573 1.00 97.25 121 PRO A CA 1
ATOM 919 C C . PRO A 1 121 ? -3.063 8.468 22.133 1.00 97.25 121 PRO A C 1
ATOM 921 O O . PRO A 1 121 ? -2.725 7.440 21.556 1.00 97.25 121 PRO A O 1
ATOM 924 N N . ALA A 1 122 ? -3.867 8.433 23.201 1.00 98.19 122 ALA A N 1
ATOM 925 C CA . ALA A 1 122 ? -4.351 7.183 23.788 1.00 98.19 122 ALA A CA 1
ATOM 926 C C . ALA A 1 122 ? -5.296 6.405 22.851 1.00 98.19 122 ALA A C 1
ATOM 928 O O . ALA A 1 122 ? -5.302 5.174 22.859 1.00 98.19 122 ALA 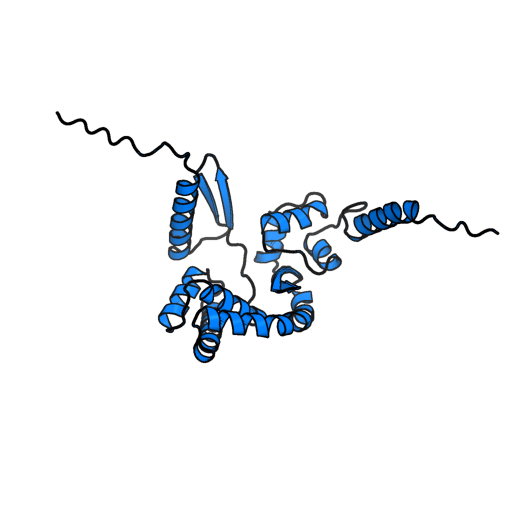A O 1
ATOM 929 N N . GLN A 1 123 ? -6.097 7.103 22.038 1.00 98.38 123 GLN A N 1
ATOM 930 C CA . GLN A 1 123 ? -6.927 6.469 21.010 1.00 98.38 123 GLN A CA 1
ATOM 931 C C . GLN A 1 123 ? -6.089 5.963 19.836 1.00 98.38 123 GLN A C 1
ATOM 933 O O . GLN A 1 123 ? -6.377 4.880 19.338 1.00 98.38 123 GLN A O 1
ATOM 938 N N . ALA A 1 124 ? -5.047 6.692 19.427 1.00 98.12 124 ALA A N 1
ATOM 939 C CA . ALA A 1 124 ? -4.126 6.246 18.384 1.00 98.12 124 ALA A CA 1
ATOM 940 C C . ALA A 1 124 ? -3.403 4.949 18.792 1.00 98.12 124 ALA A C 1
ATOM 942 O O . ALA A 1 124 ? -3.448 3.974 18.045 1.00 98.12 124 ALA A O 1
ATOM 943 N N . GLU A 1 125 ? -2.839 4.891 20.007 1.00 98.44 125 GLU A N 1
ATOM 944 C CA . GLU A 1 125 ? -2.220 3.672 20.560 1.00 98.44 125 GLU A CA 1
ATOM 945 C C . GLU A 1 125 ? -3.203 2.496 20.597 1.00 98.44 125 GLU A C 1
ATOM 947 O O . GLU A 1 125 ? -2.910 1.392 20.129 1.00 98.44 125 GLU A O 1
ATOM 952 N N . ARG A 1 126 ? -4.417 2.742 21.106 1.00 98.62 126 ARG A N 1
ATOM 953 C CA . ARG A 1 126 ? -5.481 1.733 21.141 1.00 98.62 126 ARG A CA 1
ATOM 954 C C . ARG A 1 126 ? -5.838 1.255 19.737 1.00 98.62 126 ARG A C 1
ATOM 956 O O . ARG A 1 126 ? -6.009 0.056 19.540 1.00 98.62 126 ARG A O 1
ATOM 963 N N . GLY A 1 127 ? -5.933 2.173 18.778 1.00 98.50 127 GLY A N 1
ATOM 964 C CA . GLY A 1 127 ? -6.266 1.881 17.391 1.00 98.50 127 GLY A CA 1
ATOM 965 C C . GLY A 1 127 ? -5.226 0.993 16.719 1.00 98.50 127 GLY A C 1
ATOM 966 O O . GLY A 1 127 ? -5.583 -0.047 16.172 1.00 98.50 127 GLY A O 1
ATOM 967 N N . VAL A 1 128 ? -3.944 1.345 16.833 1.00 98.56 128 VAL A N 1
ATOM 968 C CA . VAL A 1 128 ? -2.832 0.521 16.331 1.00 98.56 128 VAL A CA 1
ATOM 969 C C . VAL A 1 128 ? -2.893 -0.886 16.927 1.00 98.56 128 VAL A C 1
ATOM 971 O O . VAL A 1 128 ? -2.865 -1.872 16.195 1.00 98.56 128 VAL A O 1
ATOM 974 N N . SER A 1 129 ? -3.074 -0.979 18.244 1.00 98.62 129 SER A N 1
ATOM 975 C CA . SER A 1 129 ? -3.133 -2.254 18.957 1.00 98.62 129 SER A CA 1
ATOM 976 C C . SER A 1 129 ? -4.349 -3.114 18.566 1.00 98.62 129 SER A C 1
ATOM 978 O O . SER A 1 129 ? -4.269 -4.342 18.524 1.00 98.62 129 SER A O 1
ATOM 980 N N . VAL A 1 130 ? -5.493 -2.491 18.257 1.00 98.69 130 VAL A N 1
ATOM 981 C CA . VAL A 1 130 ? -6.679 -3.185 17.722 1.00 98.69 130 VAL A CA 1
ATOM 982 C C . VAL A 1 130 ? -6.409 -3.734 16.324 1.00 98.69 130 VAL A C 1
ATOM 984 O O . VAL A 1 130 ? -6.756 -4.884 16.064 1.00 98.69 130 VAL A O 1
ATOM 987 N N . VAL A 1 131 ? -5.784 -2.945 15.444 1.00 98.56 131 VAL A N 1
ATOM 988 C CA . VAL A 1 131 ? -5.439 -3.377 14.081 1.00 98.56 131 VAL A CA 1
ATOM 989 C C . VAL A 1 131 ? -4.477 -4.562 14.118 1.00 98.56 131 VAL A C 1
ATOM 991 O O . VAL A 1 131 ? -4.748 -5.578 13.482 1.00 98.56 131 VAL A O 1
ATOM 994 N N . GLU A 1 132 ? -3.398 -4.457 14.891 1.00 98.50 132 GLU A N 1
ATOM 995 C CA . GLU A 1 132 ? -2.392 -5.512 15.038 1.00 98.50 132 GLU A CA 1
ATOM 996 C C . GLU A 1 132 ? -3.021 -6.829 15.515 1.00 98.50 132 GLU A C 1
ATOM 998 O O . GLU A 1 132 ? -2.892 -7.855 14.848 1.00 98.50 132 GLU A O 1
ATOM 1003 N N . ARG A 1 133 ? -3.781 -6.798 16.621 1.00 98.25 133 ARG A N 1
ATOM 1004 C CA . ARG A 1 133 ? -4.443 -8.002 17.150 1.00 98.25 133 ARG A CA 1
ATOM 1005 C C . ARG A 1 133 ? -5.454 -8.598 16.179 1.00 98.25 133 ARG A C 1
ATOM 1007 O O . ARG A 1 133 ? -5.527 -9.818 16.068 1.00 98.25 133 ARG A O 1
ATOM 1014 N N . ALA A 1 134 ? -6.246 -7.763 15.506 1.00 97.56 134 ALA A N 1
ATOM 1015 C CA . ALA A 1 134 ? -7.252 -8.241 14.565 1.00 97.56 134 ALA A CA 1
ATOM 1016 C C . ALA A 1 134 ? -6.602 -8.969 13.382 1.00 97.56 134 ALA A C 1
ATOM 1018 O O . ALA A 1 134 ? -7.050 -10.048 13.014 1.00 97.56 134 ALA A O 1
ATOM 1019 N N . LEU A 1 135 ? -5.517 -8.421 12.828 1.00 96.81 135 LEU A N 1
ATOM 1020 C CA . LEU A 1 135 ? -4.803 -9.050 11.715 1.00 96.81 135 LEU A CA 1
ATOM 1021 C C . LEU A 1 135 ? -4.044 -10.314 12.139 1.00 96.81 135 LEU A C 1
ATOM 1023 O O . LEU A 1 135 ? -3.966 -11.262 11.361 1.00 96.81 135 LEU A O 1
ATOM 1027 N N . ALA A 1 136 ? -3.515 -10.354 13.365 1.00 96.81 136 ALA A N 1
ATOM 1028 C CA . ALA A 1 136 ? -2.876 -11.551 13.909 1.00 96.81 136 ALA A CA 1
ATOM 1029 C C . ALA A 1 136 ? -3.875 -12.701 14.135 1.00 96.81 136 ALA A C 1
ATOM 1031 O O . ALA A 1 136 ? -3.533 -13.859 13.910 1.00 96.81 136 ALA A O 1
ATOM 1032 N N . ALA A 1 137 ? -5.099 -12.389 14.574 1.00 96.69 137 ALA A N 1
ATOM 1033 C CA . ALA A 1 137 ? -6.130 -13.385 14.862 1.00 96.69 137 ALA A CA 1
ATOM 1034 C C . ALA A 1 137 ? -6.887 -13.852 13.608 1.00 96.69 137 ALA A C 1
ATOM 1036 O O . ALA A 1 137 ? -7.093 -15.049 13.422 1.00 96.69 137 ALA A O 1
ATOM 1037 N N . ASP A 1 138 ? -7.292 -12.911 12.752 1.00 93.94 138 ASP A N 1
ATOM 1038 C CA . ASP A 1 138 ? -8.234 -13.165 11.655 1.00 93.94 138 ASP A CA 1
ATOM 1039 C C . ASP A 1 138 ? -7.543 -13.222 10.275 1.00 93.94 138 ASP A C 1
ATOM 1041 O O . ASP A 1 138 ? -8.185 -13.511 9.262 1.00 93.94 138 ASP A O 1
ATOM 1045 N N . GLY A 1 139 ? -6.237 -12.939 10.207 1.00 92.06 139 GLY A N 1
ATOM 1046 C CA . GLY A 1 139 ? -5.498 -12.805 8.953 1.00 92.06 139 GLY A CA 1
ATOM 1047 C C . GLY A 1 139 ? -5.782 -11.477 8.232 1.00 92.06 139 GLY A C 1
ATOM 1048 O O . GLY A 1 139 ? -6.134 -10.480 8.864 1.00 92.06 139 GLY A O 1
ATOM 1049 N N . PRO A 1 140 ? -5.600 -11.403 6.898 1.00 91.56 140 PRO A N 1
ATOM 1050 C CA . PRO A 1 140 ? -5.825 -10.170 6.148 1.00 91.56 140 PRO A CA 1
ATOM 1051 C C . PRO A 1 140 ? -7.274 -9.675 6.230 1.00 91.56 140 PRO A C 1
ATOM 1053 O O . PRO A 1 140 ? -8.209 -10.376 5.848 1.00 91.56 140 PRO A O 1
ATOM 1056 N N . LEU A 1 141 ? -7.454 -8.420 6.647 1.00 91.69 141 LEU A N 1
ATOM 1057 C CA . LEU A 1 141 ? -8.764 -7.781 6.763 1.00 91.69 141 LEU A CA 1
ATOM 1058 C C . LEU A 1 141 ? -8.911 -6.580 5.825 1.00 91.69 141 LEU A C 1
ATOM 1060 O O . LEU A 1 141 ? -7.979 -5.807 5.594 1.00 91.69 141 LEU A O 1
ATOM 1064 N N . GLY A 1 142 ? -10.131 -6.401 5.316 1.00 89.25 142 GLY A N 1
ATOM 1065 C CA . GLY A 1 142 ? -10.532 -5.199 4.590 1.00 89.25 142 GLY A CA 1
ATOM 1066 C C . GLY A 1 142 ? -10.707 -3.994 5.518 1.00 89.25 142 GLY A C 1
ATOM 1067 O O . GLY A 1 142 ? -10.883 -4.126 6.731 1.00 89.25 142 GLY A O 1
ATOM 1068 N N . ARG A 1 143 ? -10.708 -2.792 4.931 1.00 90.94 143 ARG A N 1
ATOM 1069 C CA . ARG A 1 143 ? -10.839 -1.535 5.686 1.00 90.94 143 ARG A CA 1
ATOM 1070 C C . ARG A 1 143 ? -12.126 -1.454 6.498 1.00 90.94 143 ARG A C 1
ATOM 1072 O O . ARG A 1 143 ? -12.069 -0.942 7.605 1.00 90.94 143 ARG A O 1
ATOM 1079 N N . ASP A 1 144 ? -13.242 -1.966 5.989 1.00 90.31 144 ASP A N 1
ATOM 1080 C CA . ASP A 1 144 ? -14.524 -1.898 6.702 1.00 90.31 144 ASP A CA 1
ATOM 1081 C C . ASP A 1 144 ? -14.565 -2.812 7.923 1.00 90.31 144 ASP A C 1
ATOM 1083 O O . ASP A 1 144 ? -15.053 -2.412 8.976 1.00 90.31 144 ASP A O 1
ATOM 1087 N N . ALA A 1 145 ? -13.967 -4.002 7.829 1.00 91.69 145 ALA A N 1
ATOM 1088 C CA . ALA A 1 145 ? -13.817 -4.882 8.984 1.00 91.69 145 ALA A CA 1
ATOM 1089 C C . ALA A 1 145 ? -12.945 -4.220 10.065 1.00 91.69 145 ALA A C 1
ATOM 1091 O O . ALA A 1 145 ? -13.313 -4.206 11.239 1.00 91.69 145 ALA A O 1
ATOM 1092 N N . LEU A 1 146 ? -11.824 -3.603 9.671 1.00 95.62 146 LEU A N 1
ATOM 1093 C CA . LEU A 1 146 ? -10.966 -2.855 10.596 1.00 95.62 146 LEU A CA 1
ATOM 1094 C C . LEU A 1 146 ? -11.675 -1.617 11.166 1.00 95.62 146 LEU A C 1
ATOM 1096 O O . LEU A 1 146 ? -11.546 -1.333 12.354 1.00 95.62 146 LEU A O 1
ATOM 1100 N N . ARG A 1 147 ? -12.464 -0.909 10.350 1.00 96.62 147 ARG A N 1
ATOM 1101 C CA . ARG A 1 147 ? -13.290 0.231 10.768 1.00 96.62 147 ARG A CA 1
ATOM 1102 C C . ARG A 1 147 ? -14.264 -0.176 11.867 1.00 96.62 147 ARG A C 1
ATOM 1104 O O . ARG A 1 147 ? -14.359 0.526 12.868 1.00 96.62 147 ARG A O 1
ATOM 1111 N N . GLU A 1 148 ? -14.951 -1.300 11.695 1.00 96.06 148 GLU A N 1
ATOM 1112 C CA . GLU A 1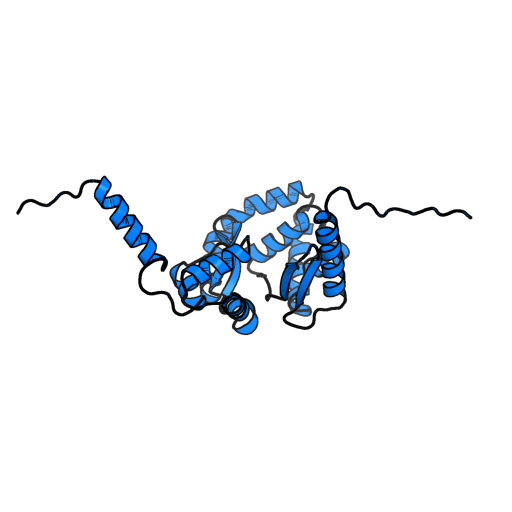 148 ? -15.914 -1.797 12.677 1.00 96.06 148 GLU A CA 1
ATOM 1113 C C . GLU A 1 148 ? -15.231 -2.188 13.994 1.00 96.06 148 GLU A C 1
ATOM 1115 O O . GLU A 1 148 ? -15.647 -1.757 15.068 1.00 96.06 148 GLU A O 1
ATOM 1120 N N . ARG A 1 149 ? -14.104 -2.910 13.918 1.00 97.56 149 ARG A N 1
ATOM 1121 C CA . ARG A 1 149 ? -13.286 -3.264 15.093 1.00 97.56 149 ARG A CA 1
ATOM 1122 C C . ARG A 1 149 ? -12.831 -2.019 15.867 1.00 97.56 149 ARG A C 1
ATOM 1124 O O . ARG A 1 149 ? -12.879 -2.002 17.095 1.00 97.56 149 ARG A O 1
ATOM 1131 N N . LEU A 1 150 ? -12.404 -0.976 15.156 1.00 98.31 150 LEU A N 1
ATOM 1132 C CA . LEU A 1 150 ? -11.959 0.289 15.745 1.00 98.31 150 LEU A CA 1
ATOM 1133 C C . LEU A 1 150 ? -13.111 1.074 16.387 1.00 98.31 150 LEU A C 1
ATOM 1135 O O . LEU A 1 150 ? -12.955 1.551 17.513 1.00 98.31 150 LEU A O 1
ATOM 1139 N N . ARG A 1 151 ? -14.278 1.150 15.729 1.00 97.50 151 ARG A N 1
ATOM 1140 C CA . ARG A 1 151 ? -15.490 1.764 16.303 1.00 97.50 151 ARG A CA 1
ATOM 1141 C C . ARG A 1 151 ? -15.912 1.069 17.589 1.00 97.50 151 ARG A C 1
ATOM 1143 O O . ARG A 1 151 ? -16.112 1.742 18.597 1.00 97.50 151 ARG A O 1
ATOM 1150 N N . GLY A 1 152 ? -15.959 -0.264 17.584 1.00 97.56 152 GLY A N 1
ATOM 1151 C CA . GLY A 1 152 ? -16.267 -1.061 18.774 1.00 97.56 152 GLY A CA 1
ATOM 1152 C C . GLY A 1 152 ? -15.283 -0.847 19.932 1.00 97.56 152 GLY A C 1
ATOM 1153 O O . GLY A 1 152 ? -15.649 -1.015 21.091 1.00 97.56 152 GLY A O 1
ATOM 1154 N N . ALA A 1 153 ? -14.051 -0.419 19.640 1.00 97.75 153 ALA A N 1
ATOM 1155 C CA . ALA A 1 153 ? -13.033 -0.082 20.634 1.00 97.75 153 ALA A CA 1
ATOM 1156 C C . ALA A 1 153 ? -13.024 1.405 21.053 1.00 97.75 153 ALA A C 1
ATOM 1158 O O . ALA A 1 153 ? -12.115 1.827 21.774 1.00 97.75 153 ALA A O 1
ATOM 1159 N N . GLY A 1 154 ? -13.994 2.210 20.601 1.00 97.31 154 GLY A N 1
ATOM 1160 C CA . GLY A 1 154 ? -14.089 3.637 20.924 1.00 97.31 154 GLY A CA 1
ATOM 1161 C C . GLY A 1 154 ? -13.023 4.508 20.248 1.00 97.31 154 GLY A C 1
ATOM 1162 O O . GLY A 1 154 ? -12.665 5.569 20.767 1.00 97.31 154 GLY A O 1
ATOM 1163 N N . VAL A 1 155 ? -12.477 4.059 19.114 1.00 98.12 155 VAL A N 1
ATOM 1164 C CA . VAL A 1 155 ? -11.494 4.813 18.326 1.00 98.12 155 VAL A CA 1
ATOM 1165 C C . VAL A 1 155 ? -12.211 5.537 17.177 1.00 98.12 155 VAL A C 1
ATOM 1167 O O . VAL A 1 155 ? -12.950 4.885 16.435 1.00 98.12 155 VAL A O 1
ATOM 1170 N N . PRO A 1 156 ? -12.011 6.858 16.992 1.00 96.94 156 PRO A N 1
ATOM 1171 C CA . PRO A 1 156 ? -12.580 7.576 15.856 1.00 96.94 156 PRO A CA 1
ATOM 1172 C C . PRO A 1 156 ? -12.059 7.013 14.530 1.00 96.94 156 PRO A C 1
ATOM 1174 O O . PRO A 1 156 ? -10.877 6.701 14.392 1.00 96.94 156 PRO A O 1
ATOM 1177 N N . VAL A 1 157 ? -12.943 6.885 13.541 1.00 97.12 157 VAL A N 1
ATOM 1178 C CA . VAL A 1 157 ? -12.610 6.325 12.214 1.00 97.12 157 VAL A CA 1
ATOM 1179 C C . VAL A 1 157 ? -13.139 7.163 11.054 1.00 97.12 157 VAL A C 1
ATOM 1181 O O . VAL A 1 157 ? -12.931 6.806 9.891 1.00 97.12 157 VAL A O 1
ATOM 1184 N N . ASP A 1 158 ? -13.868 8.232 11.348 1.00 92.56 158 ASP A N 1
ATOM 1185 C CA . ASP A 1 158 ? -14.442 9.110 10.335 1.00 92.56 158 ASP A CA 1
ATOM 1186 C C . ASP A 1 158 ? -13.345 9.995 9.715 1.00 92.56 158 ASP A C 1
ATOM 1188 O O . ASP A 1 158 ? -12.195 9.974 10.160 1.00 92.56 158 ASP A O 1
ATOM 1192 N N . GLY A 1 159 ? -13.667 10.704 8.629 1.00 92.19 159 GLY A N 1
ATOM 1193 C CA . GLY A 1 159 ? -12.688 11.528 7.914 1.00 92.19 159 GLY A CA 1
ATOM 1194 C C . GLY A 1 159 ? -11.441 10.735 7.500 1.00 92.19 159 GLY A C 1
ATOM 1195 O O . GLY A 1 159 ? -11.536 9.697 6.836 1.00 92.19 159 GLY A O 1
ATOM 1196 N N . GLN A 1 160 ? -10.266 11.223 7.898 1.00 95.06 160 GLN A N 1
ATOM 1197 C CA . GLN A 1 160 ? -8.980 10.559 7.676 1.00 95.06 160 GLN A CA 1
ATOM 1198 C C . GLN A 1 160 ? -8.479 9.759 8.892 1.00 95.06 160 GLN A C 1
ATOM 1200 O O . GLN A 1 160 ? -7.408 9.151 8.807 1.00 95.06 160 GLN A O 1
ATOM 1205 N N . ALA A 1 161 ? -9.226 9.689 9.998 1.00 96.88 161 ALA A N 1
ATOM 1206 C CA . ALA A 1 161 ? -8.779 8.999 11.211 1.00 96.88 161 ALA A CA 1
ATOM 1207 C C . ALA A 1 161 ? -8.408 7.529 10.943 1.00 96.88 161 ALA A C 1
ATOM 1209 O O . ALA A 1 161 ? -7.302 7.098 11.277 1.00 96.88 161 ALA A O 1
ATOM 1210 N N . LEU A 1 162 ? -9.275 6.779 10.243 1.00 96.88 162 LEU A N 1
ATOM 1211 C CA . LEU A 1 162 ? -9.002 5.380 9.889 1.00 96.88 162 LEU A CA 1
ATOM 1212 C C . LEU A 1 162 ? -7.688 5.238 9.114 1.00 96.88 162 LEU A C 1
ATOM 1214 O O . LEU A 1 162 ? -6.869 4.383 9.442 1.00 96.88 162 LEU A O 1
ATOM 1218 N N . ILE A 1 163 ? -7.480 6.053 8.074 1.00 95.75 163 ILE A N 1
ATOM 1219 C CA . ILE A 1 163 ? -6.294 5.900 7.228 1.00 95.75 163 ILE A CA 1
ATOM 1220 C C . ILE A 1 163 ? -5.018 6.246 7.996 1.00 95.75 163 ILE A C 1
ATOM 1222 O O . ILE A 1 163 ? -4.022 5.552 7.821 1.00 95.75 163 ILE A O 1
ATOM 1226 N N . TYR A 1 164 ? -5.049 7.240 8.887 1.00 97.19 164 TYR A N 1
ATOM 1227 C CA . TYR A 1 164 ? -3.887 7.588 9.702 1.00 97.19 164 TYR A CA 1
ATOM 1228 C C . TYR A 1 164 ? -3.583 6.557 10.794 1.00 97.19 164 TYR A C 1
ATOM 1230 O O . TYR A 1 164 ? -2.409 6.340 11.075 1.00 97.19 164 TYR A O 1
ATOM 1238 N N . ILE A 1 165 ? -4.581 5.840 11.325 1.00 98.19 165 ILE A N 1
ATOM 1239 C CA . ILE A 1 165 ? -4.343 4.675 12.200 1.00 98.19 165 ILE A CA 1
ATOM 1240 C C . ILE A 1 165 ? -3.610 3.566 11.430 1.00 98.19 165 ILE A C 1
ATOM 1242 O O . ILE A 1 165 ? -2.641 2.998 11.932 1.00 98.19 165 ILE A O 1
ATOM 1246 N N . LEU A 1 166 ? -4.029 3.279 10.192 1.00 97.06 166 LEU A N 1
ATOM 1247 C CA . LEU A 1 166 ? -3.372 2.269 9.350 1.00 97.06 166 LEU A CA 1
ATOM 1248 C C . LEU A 1 166 ? -1.961 2.695 8.921 1.00 97.06 166 LEU A C 1
ATOM 1250 O O . LEU A 1 166 ? -1.053 1.862 8.893 1.00 97.06 166 LEU A O 1
ATOM 1254 N N . ILE A 1 167 ? -1.766 3.981 8.606 1.00 96.31 167 ILE A N 1
ATOM 1255 C CA . ILE A 1 167 ? -0.440 4.546 8.325 1.00 96.31 167 ILE A CA 1
ATOM 1256 C C . ILE A 1 167 ? 0.447 4.399 9.557 1.00 96.31 167 ILE A C 1
ATOM 1258 O O . ILE A 1 167 ? 1.560 3.911 9.422 1.00 96.31 167 ILE A O 1
ATOM 1262 N N . GLU A 1 168 ? -0.035 4.766 10.745 1.00 97.31 168 GLU A N 1
ATOM 1263 C CA . GLU A 1 168 ? 0.739 4.663 11.983 1.00 97.31 168 GLU A CA 1
ATOM 1264 C C . GLU A 1 168 ? 1.148 3.216 12.277 1.00 97.31 168 GLU A C 1
ATOM 1266 O O . GLU A 1 168 ? 2.322 2.951 12.524 1.00 97.31 168 GLU A O 1
ATOM 1271 N N . ALA A 1 169 ? 0.224 2.257 12.158 1.00 97.38 169 ALA A N 1
ATOM 1272 C CA . ALA A 1 169 ? 0.545 0.837 12.311 1.00 97.38 169 ALA A CA 1
ATOM 1273 C C . ALA A 1 169 ? 1.609 0.370 11.296 1.00 97.38 169 ALA A C 1
ATOM 1275 O O . ALA A 1 169 ? 2.509 -0.396 11.641 1.00 97.38 169 ALA A O 1
ATOM 1276 N N . SER A 1 170 ? 1.549 0.867 10.055 1.00 95.69 170 SER A N 1
ATOM 1277 C CA . SER A 1 170 ? 2.523 0.525 9.007 1.00 95.69 170 SER A CA 1
ATOM 1278 C C . SER A 1 170 ? 3.887 1.176 9.242 1.00 95.69 170 SER A C 1
ATOM 1280 O O . SER A 1 170 ? 4.922 0.556 9.014 1.00 95.69 170 SER A O 1
ATOM 1282 N N . VAL A 1 171 ? 3.901 2.425 9.718 1.00 94.06 171 VAL A N 1
ATOM 1283 C CA . VAL A 1 171 ? 5.106 3.202 10.052 1.00 94.06 171 VAL A CA 1
ATOM 1284 C C . VAL A 1 171 ? 5.802 2.658 11.304 1.00 94.06 171 VAL A C 1
ATOM 1286 O O . VAL A 1 171 ? 7.003 2.852 11.453 1.00 94.06 171 VAL A O 1
ATOM 1289 N N . ARG A 1 172 ? 5.083 1.931 12.165 1.00 95.31 172 ARG A N 1
ATOM 1290 C CA . ARG A 1 172 ? 5.653 1.143 13.272 1.00 95.31 172 ARG A CA 1
ATOM 1291 C C . ARG A 1 172 ? 6.157 -0.240 12.856 1.00 95.31 172 ARG A C 1
ATOM 1293 O O . ARG A 1 172 ? 6.656 -0.972 13.702 1.00 95.31 172 ARG A O 1
ATOM 1300 N N . GLY A 1 173 ? 5.996 -0.614 11.589 1.00 94.62 173 GLY A N 1
ATOM 1301 C CA . GLY A 1 173 ? 6.428 -1.909 11.074 1.00 94.62 173 GLY A CA 1
ATOM 1302 C C . GLY A 1 173 ? 5.543 -3.091 11.473 1.00 94.62 173 GLY A C 1
ATOM 1303 O O . GLY A 1 173 ? 5.966 -4.234 11.350 1.00 94.62 173 GLY A O 1
ATOM 1304 N N . LEU A 1 174 ? 4.323 -2.832 11.954 1.00 96.12 174 LEU A N 1
ATOM 1305 C CA . LEU A 1 174 ? 3.419 -3.874 12.456 1.00 96.12 174 LEU A CA 1
ATOM 1306 C C . LEU A 1 174 ? 2.568 -4.494 11.347 1.00 96.12 174 LEU A C 1
ATOM 1308 O O . LEU A 1 174 ? 2.129 -5.635 11.455 1.00 96.12 174 LEU A O 1
ATOM 1312 N N . VAL A 1 175 ? 2.291 -3.727 10.289 1.00 96.06 175 VAL A N 1
ATOM 1313 C CA . VAL A 1 175 ? 1.410 -4.144 9.195 1.00 96.06 175 VAL A CA 1
ATOM 1314 C C . VAL A 1 175 ? 1.919 -3.639 7.848 1.00 96.06 175 VAL A C 1
ATOM 1316 O O . VAL A 1 175 ? 2.588 -2.611 7.749 1.00 96.06 175 VAL A O 1
ATOM 1319 N N . VAL A 1 176 ? 1.540 -4.342 6.787 1.00 95.44 176 VAL A N 1
ATOM 1320 C CA . VAL A 1 176 ? 1.708 -3.925 5.388 1.00 95.44 176 VAL A CA 1
ATOM 1321 C C . VAL A 1 176 ? 0.379 -4.105 4.655 1.00 95.44 176 VAL A C 1
ATOM 1323 O O . VAL A 1 176 ? -0.574 -4.654 5.219 1.00 95.44 176 VAL A O 1
ATOM 1326 N N . ARG A 1 177 ? 0.262 -3.651 3.398 1.00 94.06 177 ARG A N 1
ATOM 1327 C CA . ARG A 1 177 ? -0.926 -4.017 2.615 1.00 94.06 177 ARG A CA 1
ATOM 1328 C C . ARG A 1 177 ? -0.960 -5.525 2.399 1.00 94.06 177 ARG A C 1
ATOM 1330 O O . ARG A 1 177 ? 0.035 -6.123 2.007 1.00 94.06 177 ARG A O 1
ATOM 1337 N N . GLY A 1 178 ? -2.137 -6.093 2.639 1.00 91.50 178 GLY A N 1
ATOM 1338 C CA . GLY A 1 178 ? -2.414 -7.502 2.405 1.00 91.50 178 GLY A CA 1
ATOM 1339 C C . GLY A 1 178 ? -2.510 -7.874 0.918 1.00 91.50 178 GLY A C 1
ATOM 1340 O O . GLY A 1 178 ? -2.318 -7.020 0.046 1.00 91.50 178 GLY A O 1
ATOM 1341 N N . PRO A 1 179 ? -2.841 -9.146 0.641 1.00 91.06 179 PRO A N 1
ATOM 1342 C CA . PRO A 1 179 ? -2.891 -9.708 -0.704 1.00 91.06 179 PRO A CA 1
ATOM 1343 C C . PRO A 1 179 ? -3.896 -8.999 -1.617 1.00 91.06 179 PRO A C 1
ATOM 1345 O O . PRO A 1 179 ? -4.866 -8.378 -1.166 1.00 91.06 179 PRO A O 1
ATOM 1348 N N . VAL A 1 180 ? -3.690 -9.141 -2.926 1.00 89.25 180 VAL A N 1
ATOM 1349 C CA . VAL A 1 180 ? -4.634 -8.651 -3.931 1.00 89.25 180 VAL A CA 1
ATOM 1350 C C . VAL A 1 180 ? -5.860 -9.562 -3.923 1.00 89.25 180 VAL A C 1
ATOM 1352 O O . VAL A 1 180 ? -5.808 -10.709 -4.350 1.00 89.25 180 VAL A O 1
ATOM 1355 N N . ALA A 1 181 ? -6.984 -9.052 -3.421 1.00 86.12 181 ALA A N 1
ATOM 1356 C CA . ALA A 1 181 ? -8.209 -9.842 -3.269 1.00 86.12 181 ALA A CA 1
ATOM 1357 C C . ALA A 1 181 ? -8.997 -10.020 -4.583 1.00 86.12 181 ALA A C 1
ATOM 1359 O O . ALA A 1 181 ? -9.858 -10.896 -4.688 1.00 86.12 181 ALA A O 1
ATOM 1360 N N . GLY A 1 182 ? -8.733 -9.179 -5.582 1.00 86.06 182 GLY A N 1
ATOM 1361 C CA . GLY A 1 182 ? -9.431 -9.203 -6.858 1.00 86.06 182 GLY A CA 1
ATOM 1362 C C . GLY A 1 182 ? -9.161 -7.971 -7.713 1.00 86.06 182 GLY A C 1
ATOM 1363 O O . GLY A 1 182 ? -8.409 -7.069 -7.339 1.00 86.06 182 GLY A O 1
ATOM 1364 N N . THR A 1 183 ? -9.826 -7.923 -8.860 1.00 85.44 183 THR A N 1
ATOM 1365 C CA . THR A 1 183 ? -9.817 -6.796 -9.794 1.00 85.44 183 THR A CA 1
ATOM 1366 C C . THR A 1 183 ? -11.216 -6.253 -10.000 1.00 85.44 183 THR A C 1
ATOM 1368 O O . THR A 1 183 ? -12.220 -6.904 -9.702 1.00 85.44 183 THR A O 1
ATOM 1371 N N . TRP A 1 184 ? -11.278 -5.034 -10.525 1.00 88.06 184 TRP A N 1
ATOM 1372 C CA . TRP A 1 184 ? -12.532 -4.440 -10.940 1.00 88.06 184 TRP A CA 1
ATOM 1373 C C . TRP A 1 184 ? -12.353 -3.594 -12.196 1.00 88.06 184 TRP A C 1
ATOM 1375 O O . TRP A 1 184 ? -11.284 -3.022 -12.443 1.00 88.06 184 TRP A O 1
ATOM 1385 N N . ALA A 1 185 ? -13.412 -3.513 -12.990 1.00 88.31 185 ALA A N 1
ATOM 1386 C CA . ALA A 1 185 ? -13.465 -2.705 -14.194 1.00 88.31 185 ALA A CA 1
ATOM 1387 C C . ALA A 1 185 ? -14.833 -2.042 -14.330 1.00 88.31 185 ALA A C 1
ATOM 1389 O O . ALA A 1 185 ? -15.826 -2.520 -13.791 1.00 88.31 185 ALA A O 1
ATOM 1390 N N . VAL A 1 186 ? -14.877 -0.947 -15.085 1.00 90.12 186 VAL A N 1
ATOM 1391 C CA . VAL A 1 186 ? -16.134 -0.363 -15.548 1.00 90.12 186 VAL A CA 1
ATOM 1392 C C . VAL A 1 186 ? -16.331 -0.775 -16.998 1.00 90.12 186 VAL A C 1
ATOM 1394 O O . VAL A 1 186 ? -15.477 -0.476 -17.835 1.00 90.12 186 VAL A O 1
ATOM 1397 N N . ARG A 1 187 ? -17.450 -1.428 -17.305 1.00 89.12 187 ARG A N 1
ATOM 1398 C CA . ARG A 1 187 ? -17.851 -1.784 -18.671 1.00 89.12 187 ARG A CA 1
ATOM 1399 C C . ARG A 1 187 ? -19.301 -1.385 -18.888 1.00 89.12 187 ARG A C 1
ATOM 1401 O O . ARG A 1 187 ? -20.164 -1.737 -18.095 1.00 89.12 187 ARG A O 1
ATOM 1408 N N . ALA A 1 188 ? -19.557 -0.591 -19.929 1.00 89.00 188 ALA A N 1
ATOM 1409 C CA . ALA A 1 188 ? -20.895 -0.084 -20.257 1.00 89.00 188 ALA A CA 1
ATOM 1410 C C . ALA A 1 188 ? -21.650 0.528 -19.049 1.00 89.00 188 ALA A C 1
ATOM 1412 O O . ALA A 1 188 ? -22.840 0.293 -18.857 1.00 89.00 188 ALA A O 1
ATOM 1413 N N . GLY A 1 189 ? -20.943 1.290 -18.204 1.00 89.62 189 GLY A N 1
ATOM 1414 C CA . GLY A 1 189 ? -21.522 1.928 -17.012 1.00 89.62 189 GLY A CA 1
ATOM 1415 C C . GLY A 1 189 ? -21.794 0.984 -15.835 1.00 89.62 189 GLY A C 1
ATOM 1416 O O . GLY A 1 189 ? -22.429 1.401 -14.871 1.00 89.62 189 GLY A O 1
ATOM 1417 N N . ARG A 1 190 ? -21.324 -0.268 -15.898 1.00 90.50 190 ARG A N 1
ATOM 1418 C CA . ARG A 1 190 ? -21.429 -1.264 -14.827 1.00 90.50 190 ARG A CA 1
ATOM 1419 C C . ARG A 1 190 ? -20.073 -1.563 -14.222 1.00 90.50 190 ARG A C 1
ATOM 1421 O O . ARG A 1 190 ? -19.074 -1.597 -14.939 1.00 90.50 190 ARG A O 1
ATOM 1428 N N . VAL A 1 191 ? -20.047 -1.779 -12.913 1.00 92.88 191 VAL A N 1
ATOM 1429 C CA . VAL A 1 191 ? -18.848 -2.211 -12.198 1.00 92.88 191 VAL A CA 1
ATOM 1430 C C . VAL A 1 191 ? -18.824 -3.732 -12.186 1.00 92.88 191 VAL A C 1
ATOM 1432 O O . VAL A 1 191 ? -19.682 -4.388 -11.601 1.00 92.88 191 VAL A O 1
ATOM 1435 N N . GLU A 1 192 ? -17.814 -4.296 -12.830 1.00 91.75 192 GLU A N 1
ATOM 1436 C CA . GLU A 1 192 ? -17.543 -5.726 -12.823 1.00 91.75 192 GLU A CA 1
ATOM 1437 C C . GLU A 1 192 ? -16.432 -6.013 -11.819 1.00 91.75 192 GLU A C 1
ATOM 1439 O O . GLU A 1 192 ? -15.343 -5.450 -11.918 1.00 91.75 192 GLU A O 1
ATOM 1444 N N . LEU A 1 193 ? -16.712 -6.889 -10.854 1.00 89.69 193 LEU A N 1
ATOM 1445 C CA . LEU A 1 193 ? -15.778 -7.323 -9.816 1.00 89.69 193 LEU A CA 1
ATOM 1446 C C . LEU A 1 193 ? -15.364 -8.767 -10.092 1.00 89.69 193 LEU A C 1
ATOM 1448 O O . LEU A 1 193 ? -16.217 -9.627 -10.294 1.00 89.69 193 LEU A O 1
ATOM 1452 N N . THR A 1 194 ? -14.064 -9.044 -10.065 1.00 87.88 194 THR A N 1
ATOM 1453 C CA . THR A 1 194 ? -13.514 -10.401 -10.168 1.00 87.88 194 THR A CA 1
ATOM 1454 C C . THR A 1 194 ? -12.669 -10.677 -8.936 1.00 87.88 194 THR A C 1
ATOM 1456 O O . THR A 1 194 ? -11.601 -10.092 -8.780 1.00 87.88 194 THR A O 1
ATOM 1459 N N . ALA A 1 195 ? -13.146 -11.548 -8.051 1.00 87.12 195 ALA A N 1
ATOM 1460 C CA . ALA A 1 195 ? -12.387 -11.970 -6.879 1.00 87.12 195 ALA A CA 1
ATOM 1461 C C . ALA A 1 195 ? -11.395 -13.084 -7.248 1.00 87.12 195 ALA A C 1
ATOM 1463 O O . ALA A 1 195 ? -11.735 -13.977 -8.022 1.00 87.12 195 ALA A O 1
ATOM 1464 N N . PHE A 1 196 ? -10.187 -13.042 -6.685 1.00 83.62 196 PHE A N 1
ATOM 1465 C CA . PHE A 1 196 ? -9.155 -14.069 -6.903 1.00 83.62 196 PHE A CA 1
ATOM 1466 C C . PHE A 1 196 ? -9.256 -15.239 -5.918 1.00 83.62 196 PHE A C 1
ATOM 1468 O O . PHE A 1 196 ? -8.720 -16.314 -6.165 1.00 83.62 196 PHE A O 1
ATOM 1475 N N . ALA A 1 197 ? -9.987 -15.042 -4.823 1.00 81.50 197 ALA A N 1
ATOM 1476 C CA . ALA A 1 197 ? -10.357 -16.064 -3.855 1.00 81.50 197 ALA A CA 1
ATOM 1477 C C . ALA A 1 197 ? -11.765 -15.758 -3.312 1.00 81.50 197 ALA A C 1
ATOM 1479 O O . ALA A 1 197 ? -12.231 -14.619 -3.447 1.00 81.50 197 ALA A O 1
ATOM 1480 N N . PRO A 1 198 ? -12.457 -16.730 -2.688 1.00 82.81 198 PRO A N 1
ATOM 1481 C CA . PRO A 1 198 ? -13.729 -16.469 -2.025 1.00 82.81 198 PRO A CA 1
ATOM 1482 C C . PRO A 1 198 ? -13.614 -15.307 -1.030 1.00 82.81 198 PRO A C 1
ATOM 1484 O O . PRO A 1 198 ? -12.766 -15.314 -0.139 1.00 82.81 198 PRO A O 1
ATOM 1487 N N . LEU A 1 199 ? -14.475 -14.302 -1.189 1.00 82.75 199 LEU A N 1
ATOM 1488 C CA . LEU A 1 199 ? -14.569 -13.171 -0.269 1.00 82.75 199 LEU A CA 1
ATOM 1489 C C . LEU A 1 199 ? -15.612 -13.472 0.805 1.00 82.75 199 LEU A C 1
ATOM 1491 O O . LEU A 1 199 ? -16.603 -14.159 0.549 1.00 82.75 199 LEU A O 1
ATOM 1495 N N . SER A 1 200 ? -15.411 -12.933 2.007 1.00 81.94 200 SER A N 1
ATOM 1496 C CA . SER A 1 200 ? -16.418 -13.062 3.059 1.00 81.94 200 SER A CA 1
ATOM 1497 C C . SER A 1 200 ? -17.716 -12.343 2.658 1.00 81.94 200 SER A C 1
ATOM 1499 O O . SER A 1 200 ? -17.662 -11.328 1.951 1.00 81.94 200 SER A O 1
ATOM 1501 N N . PRO A 1 201 ? -18.888 -12.793 3.149 1.00 82.94 201 PRO A N 1
ATOM 1502 C CA . PRO A 1 201 ? -20.165 -12.149 2.836 1.00 82.94 201 PRO A CA 1
ATOM 1503 C C . PRO A 1 201 ? -20.178 -10.643 3.132 1.00 82.94 201 PRO A C 1
ATOM 1505 O O . PRO A 1 201 ? -20.741 -9.866 2.360 1.00 82.94 201 PRO A O 1
ATOM 1508 N N . ALA A 1 202 ? -19.508 -10.222 4.210 1.00 79.62 202 ALA A N 1
ATOM 1509 C CA . ALA A 1 202 ? -19.376 -8.817 4.584 1.00 79.62 202 ALA A CA 1
ATOM 1510 C C . ALA A 1 202 ? -18.590 -8.008 3.537 1.00 79.62 202 ALA A C 1
ATOM 1512 O O . ALA A 1 202 ? -19.046 -6.946 3.116 1.00 79.62 202 ALA A O 1
ATOM 1513 N N . VAL A 1 203 ? -17.451 -8.528 3.060 1.00 82.19 203 VAL A N 1
ATOM 1514 C CA . VAL A 1 203 ? -16.639 -7.866 2.023 1.00 82.19 203 VAL A CA 1
ATOM 1515 C C . VAL A 1 203 ? -17.399 -7.808 0.700 1.00 82.19 203 VAL A C 1
ATOM 1517 O O . VAL A 1 203 ? -17.441 -6.761 0.058 1.00 82.19 203 VAL A O 1
ATOM 1520 N N . THR A 1 204 ? -18.063 -8.896 0.302 1.00 84.88 204 THR A N 1
ATOM 1521 C CA . THR A 1 204 ? -18.883 -8.912 -0.918 1.00 84.88 204 THR A CA 1
ATOM 1522 C C . THR A 1 204 ? -20.026 -7.898 -0.852 1.00 84.88 204 THR A C 1
ATOM 1524 O O . THR A 1 204 ? -20.355 -7.275 -1.862 1.00 84.88 204 THR A O 1
ATOM 1527 N N . GLN A 1 205 ? -20.654 -7.716 0.312 1.00 85.00 205 GLN A N 1
ATOM 1528 C CA . GLN A 1 205 ? -21.716 -6.726 0.483 1.00 85.00 205 GLN A CA 1
ATOM 1529 C C . GLN A 1 205 ? -21.187 -5.289 0.399 1.00 85.00 205 GLN A C 1
ATOM 1531 O O . GLN A 1 205 ? -21.789 -4.472 -0.298 1.00 85.00 205 GLN A O 1
ATOM 1536 N N . ALA A 1 206 ? -20.058 -4.996 1.048 1.00 82.94 206 ALA A N 1
ATOM 1537 C CA . ALA A 1 206 ? -19.421 -3.682 0.987 1.00 82.94 206 ALA A CA 1
ATOM 1538 C C . ALA A 1 206 ? -19.036 -3.303 -0.453 1.00 82.94 206 ALA A C 1
ATOM 1540 O O . ALA A 1 206 ? -19.444 -2.253 -0.946 1.00 82.94 206 ALA A O 1
ATOM 1541 N N . LEU A 1 207 ? -18.369 -4.212 -1.176 1.00 87.69 207 LEU A N 1
ATOM 1542 C CA . LEU A 1 207 ? -17.983 -3.995 -2.575 1.00 87.69 207 LEU A CA 1
ATOM 1543 C C . LEU A 1 207 ? -19.192 -3.758 -3.489 1.00 87.69 207 LEU A C 1
ATOM 1545 O O . LEU A 1 207 ? -19.124 -2.931 -4.393 1.00 87.69 207 LEU A O 1
ATOM 1549 N N . ARG A 1 208 ? -20.313 -4.456 -3.256 1.00 87.62 208 ARG A N 1
ATOM 1550 C CA . ARG A 1 208 ? -21.558 -4.226 -4.007 1.00 87.62 208 ARG A CA 1
ATOM 1551 C C . ARG A 1 208 ? -22.155 -2.846 -3.738 1.00 87.62 208 ARG A C 1
ATOM 1553 O O . ARG A 1 208 ? -22.667 -2.231 -4.670 1.00 87.62 208 ARG A O 1
ATOM 1560 N N . SER A 1 209 ? -22.084 -2.361 -2.498 1.00 86.19 209 SER A N 1
ATOM 1561 C CA . SER A 1 209 ? -22.533 -1.008 -2.153 1.00 86.19 209 SER A CA 1
ATOM 1562 C C . SER A 1 209 ? -21.691 0.052 -2.865 1.00 86.19 209 SER A C 1
ATOM 1564 O O . SER A 1 209 ? -22.247 0.918 -3.535 1.00 86.19 209 SER A O 1
ATOM 1566 N N . GLU A 1 210 ? -20.361 -0.057 -2.794 1.00 88.00 210 GLU A N 1
ATOM 1567 C CA . GLU A 1 210 ? -19.450 0.876 -3.473 1.00 88.00 210 GLU A CA 1
ATOM 1568 C C . GLU A 1 210 ? -19.621 0.839 -4.998 1.00 88.00 210 GLU A C 1
ATOM 1570 O O . GLU A 1 210 ? -19.679 1.882 -5.652 1.00 88.00 210 GLU A O 1
ATOM 1575 N N . ALA A 1 211 ? -19.761 -0.361 -5.572 1.00 90.12 211 ALA A N 1
ATOM 1576 C CA . ALA A 1 211 ? -20.033 -0.543 -6.993 1.00 90.12 211 ALA A CA 1
ATOM 1577 C C . ALA A 1 211 ? -21.302 0.206 -7.422 1.00 90.12 211 ALA A C 1
ATOM 1579 O O . ALA A 1 211 ? -21.272 0.926 -8.417 1.00 90.12 211 ALA A O 1
ATOM 1580 N N . ALA A 1 212 ? -22.392 0.102 -6.656 1.00 89.69 212 ALA A N 1
ATOM 1581 C CA . ALA A 1 212 ? -23.645 0.790 -6.961 1.00 89.69 212 ALA A CA 1
ATOM 1582 C C . ALA A 1 212 ? -23.508 2.323 -6.936 1.00 89.69 212 ALA A C 1
ATOM 1584 O O . ALA A 1 212 ? -24.141 3.007 -7.746 1.00 89.69 212 ALA A O 1
ATOM 1585 N N . ASP A 1 213 ? -22.683 2.872 -6.043 1.00 89.44 213 ASP A N 1
ATOM 1586 C CA . ASP A 1 213 ? -22.417 4.312 -5.991 1.00 89.44 213 ASP A CA 1
ATOM 1587 C C . ASP A 1 213 ? -21.594 4.785 -7.198 1.00 89.44 213 ASP A C 1
ATOM 1589 O O . ASP A 1 213 ? -21.929 5.803 -7.809 1.00 89.44 213 ASP A O 1
ATOM 1593 N N . VAL A 1 214 ? -20.580 4.014 -7.609 1.00 89.62 214 VAL A N 1
ATOM 1594 C CA . VAL A 1 214 ? -19.808 4.282 -8.835 1.00 89.62 214 VAL A CA 1
ATOM 1595 C C . VAL A 1 214 ? -20.704 4.189 -10.071 1.00 89.62 214 VAL A C 1
ATOM 1597 O O . VAL A 1 214 ? -20.704 5.097 -10.898 1.00 89.62 214 VAL A O 1
ATOM 1600 N N . GLU A 1 215 ? -21.517 3.139 -10.192 1.00 92.56 215 GLU A N 1
ATOM 1601 C CA . GLU A 1 215 ? -22.476 2.995 -11.292 1.00 92.56 215 GLU A CA 1
ATOM 1602 C C . GLU A 1 215 ? -23.470 4.163 -11.333 1.00 92.56 215 GLU A C 1
ATOM 1604 O O . GLU A 1 215 ? -23.770 4.671 -12.412 1.00 92.56 215 GLU A O 1
ATOM 1609 N N . ARG A 1 216 ? -23.960 4.632 -10.175 1.00 91.44 216 ARG A N 1
ATOM 1610 C CA . ARG A 1 216 ? -24.843 5.806 -10.087 1.00 91.44 216 ARG A CA 1
ATOM 1611 C C . ARG A 1 216 ? -24.145 7.068 -10.589 1.00 91.44 216 ARG A C 1
ATOM 1613 O O . ARG A 1 216 ? -24.760 7.816 -11.342 1.00 91.44 216 ARG A O 1
ATOM 1620 N N . PHE A 1 217 ? -22.891 7.287 -10.197 1.00 89.38 217 PHE A N 1
ATOM 1621 C CA . PHE A 1 217 ? -22.086 8.424 -10.649 1.00 89.38 217 PHE A CA 1
ATOM 1622 C C . PHE A 1 217 ? -21.839 8.403 -12.164 1.00 89.38 217 PHE A C 1
ATOM 1624 O O . PHE A 1 217 ? -21.847 9.446 -12.809 1.00 89.38 217 PHE A O 1
ATOM 1631 N N . LEU A 1 218 ? -21.652 7.215 -12.742 1.00 88.75 218 LEU A N 1
ATOM 1632 C CA . LEU A 1 218 ? -21.388 7.036 -14.171 1.00 88.75 218 LEU A CA 1
ATOM 1633 C C . LEU A 1 218 ? -22.636 7.160 -15.057 1.00 88.75 218 LEU A C 1
ATOM 1635 O O . LEU A 1 218 ? -22.505 7.193 -16.283 1.00 88.75 218 LEU A O 1
ATOM 1639 N N . ARG A 1 219 ? -23.845 7.212 -14.480 1.00 86.00 219 ARG A N 1
ATOM 1640 C CA . ARG A 1 219 ? -25.065 7.418 -15.270 1.00 86.00 219 ARG A CA 1
ATOM 1641 C C . ARG A 1 219 ? -25.060 8.823 -15.880 1.00 86.00 219 ARG A C 1
ATOM 1643 O O . ARG A 1 219 ? -24.850 9.794 -15.155 1.00 86.00 219 ARG A O 1
ATOM 1650 N N . PRO A 1 220 ? -25.358 8.963 -17.184 1.00 75.62 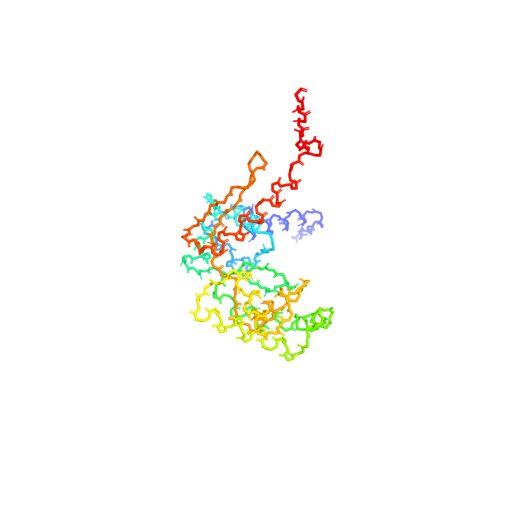220 PRO A N 1
ATOM 1651 C CA . PRO A 1 220 ? -25.520 10.271 -17.803 1.00 75.62 220 PRO A CA 1
ATOM 1652 C C . PRO A 1 220 ? -26.589 11.095 -17.075 1.00 75.62 220 PRO A C 1
ATOM 1654 O O . PRO A 1 220 ? -27.673 10.588 -16.761 1.00 75.62 220 PRO A O 1
ATOM 1657 N N . ALA A 1 221 ? -26.307 12.377 -16.837 1.00 60.56 221 ALA A N 1
ATOM 1658 C CA . ALA A 1 221 ? -27.291 13.312 -16.308 1.00 60.56 221 ALA A CA 1
ATOM 1659 C C . ALA A 1 221 ? -28.469 13.419 -17.297 1.00 60.56 221 ALA A C 1
ATOM 1661 O O . ALA A 1 221 ? -28.311 13.936 -18.398 1.00 60.56 221 ALA A O 1
ATOM 1662 N N . GLY A 1 222 ? -29.634 12.875 -16.929 1.00 57.81 222 GLY A N 1
ATOM 1663 C CA . GLY A 1 222 ? -30.845 12.894 -17.765 1.00 57.81 222 GLY A CA 1
ATOM 1664 C C . GLY A 1 222 ? -31.672 11.608 -17.746 1.00 57.81 222 GLY A C 1
ATOM 1665 O O . GLY A 1 222 ? -32.839 11.635 -18.118 1.00 57.81 222 GLY A O 1
ATOM 1666 N N . GLN A 1 223 ? -31.126 10.494 -17.251 1.00 55.41 223 GLN A N 1
ATOM 1667 C CA . GLN A 1 223 ? -31.869 9.238 -17.089 1.00 55.41 223 GLN A CA 1
ATOM 1668 C C . GLN A 1 223 ? -32.386 9.086 -15.646 1.00 55.41 223 GLN A C 1
ATOM 1670 O O . GLN A 1 223 ? -32.103 8.108 -14.954 1.00 55.41 223 GLN A O 1
ATOM 1675 N N . GLN A 1 224 ? -33.120 10.087 -15.148 1.00 48.94 224 GLN A N 1
ATOM 1676 C CA . GLN A 1 224 ? -34.005 9.850 -14.005 1.00 48.94 224 GLN A CA 1
ATOM 1677 C C . GLN A 1 224 ? -35.177 9.007 -14.505 1.00 48.94 224 GLN A C 1
ATOM 1679 O O . GLN A 1 224 ? -35.744 9.295 -15.558 1.00 48.94 224 GLN A O 1
ATOM 1684 N N . ALA A 1 225 ? -35.486 7.932 -13.778 1.00 47.94 225 ALA A N 1
ATOM 1685 C CA . ALA A 1 225 ? -36.568 7.017 -14.104 1.00 47.94 225 ALA A CA 1
ATOM 1686 C C . ALA A 1 225 ? -37.841 7.814 -14.411 1.00 47.94 225 ALA A C 1
ATOM 1688 O O . ALA A 1 225 ? -38.358 8.519 -13.545 1.00 47.94 225 ALA A O 1
ATOM 1689 N N . SER A 1 226 ? -38.342 7.699 -15.643 1.00 42.38 226 SER A N 1
ATOM 1690 C CA . SER A 1 226 ? -39.685 8.144 -15.978 1.00 42.38 226 SER A CA 1
ATOM 1691 C C . SER A 1 226 ? -40.648 7.343 -15.108 1.00 42.38 226 SER A C 1
ATOM 1693 O O . SER A 1 226 ? -40.974 6.194 -15.416 1.00 42.38 226 SER A O 1
ATOM 1695 N N . VAL A 1 227 ? -41.081 7.926 -13.994 1.00 44.38 227 VAL A N 1
ATOM 1696 C CA . VAL A 1 227 ? -42.252 7.450 -13.271 1.00 44.38 227 VAL A CA 1
ATOM 1697 C C . VAL A 1 227 ? -43.430 7.740 -14.191 1.00 44.38 227 VAL A C 1
ATOM 1699 O O . VAL A 1 227 ? -43.991 8.831 -14.196 1.00 44.38 227 VAL A O 1
ATOM 1702 N N . SER A 1 228 ? -43.748 6.773 -15.052 1.00 41.41 228 SER A N 1
ATOM 1703 C CA . SER A 1 228 ? -44.992 6.763 -15.805 1.00 41.41 228 SER A CA 1
ATOM 1704 C C . SER A 1 228 ? -46.120 6.550 -14.800 1.00 41.41 228 SER A C 1
ATOM 1706 O O . SER A 1 228 ? -46.460 5.425 -14.444 1.00 41.41 228 SER A O 1
ATOM 1708 N N . SER A 1 229 ? -46.683 7.645 -14.295 1.00 42.56 229 SER A N 1
ATOM 1709 C CA . SER A 1 229 ? -47.965 7.626 -13.606 1.00 42.56 229 SER A CA 1
ATOM 1710 C C . SER A 1 229 ? -49.077 7.502 -14.649 1.00 42.56 229 SER A C 1
ATOM 1712 O O . SER A 1 229 ? -49.750 8.467 -14.998 1.00 42.56 229 SER A O 1
ATOM 1714 N N . ARG A 1 230 ? -49.312 6.286 -15.150 1.00 42.41 230 ARG A N 1
ATOM 1715 C CA . ARG A 1 230 ? -50.642 5.963 -15.677 1.00 42.41 230 ARG A CA 1
ATOM 1716 C C . ARG A 1 230 ? -51.569 5.742 -14.485 1.00 42.41 230 ARG A C 1
ATOM 1718 O O . ARG A 1 230 ? -51.529 4.694 -13.848 1.00 42.41 230 ARG A O 1
ATOM 1725 N N . ARG A 1 231 ? -52.363 6.763 -14.160 1.00 37.19 231 ARG A N 1
ATOM 1726 C CA . ARG A 1 231 ? -53.647 6.574 -13.473 1.00 37.19 231 ARG A CA 1
ATOM 1727 C C . ARG A 1 231 ? -54.729 6.277 -14.530 1.00 37.19 231 ARG A C 1
ATOM 1729 O O . ARG A 1 231 ? -54.541 6.713 -15.665 1.00 37.19 231 ARG A O 1
ATOM 1736 N N . PRO A 1 232 ? -55.744 5.472 -14.167 1.00 46.72 232 PRO A N 1
ATOM 1737 C CA . PRO A 1 232 ? -56.677 4.824 -15.092 1.00 46.72 232 PRO A CA 1
ATOM 1738 C C . PRO A 1 232 ? -57.534 5.801 -15.896 1.00 46.72 232 PRO A C 1
ATOM 1740 O O . PRO A 1 232 ? -57.806 6.908 -15.378 1.00 46.72 232 PRO A O 1
#

Foldseek 3Di:
DDPPPDDPVNVVVVVVVVVCVQQQLDDDADAALLVNQVSVQKAFPQPVVNRLVSSPSRHPPDDSVRVLCCVAVVVQWFWAQAAPRGTIIHGPVSCVVRLVVGLVVCVVVLVVVCVVQVFDPVLLVQLLVQVLVCCVVVNDDDLVVSVVSSVVSVHDCPDCRSVSSVNVNVSVVRDTHHHDQWDWDADPLFIDTGGPDDDDPVVVVVVVVVRVVSSVVSDPPPPDPPPPPPDD

InterPro domains:
  IPR009351 DNA glycosylase AlkZ-like [PF06224] (37-164)

Sequence (232 aa):
MAGRETAPDEVAPAVAAARLAAQGLAGTAWCTAVDTVAHLLAVQAQDPRGMRLAIRSRVAGSHAADVDEALTTDRSLVVTWLNRGTLHLVRAEDYWWLHPLTAPRMQAQIRRRFTEEGVSPAQAERGVSVVERALAADGPLGRDALRERLRGAGVPVDGQALIYILIEASVRGLVVRGPVAGTWAVRAGRVELTAFAPLSPAVTQALRSEAADVERFLRPAGQQASVSSRRP

Organism: NCBI:txid2599596

Secondary structure (DSSP, 8-state):
-------HHHHHHHHHHHHHHHTTSSSSPBSSHHHHHHHHS-EE-SSHHHHHHHHHTTBTT--HHHHHHHHHTS--EEEEE-GGG-EEEEEHHHHHHHHHHHGGGGHHHHHHHHHHTT--HHHHHHHHHHHHHHHHHH-S--HHHHHHHHHHTT---TTTHHHHHHHHHHHTTS-------EEEEEETTEEEEEESSPPPHHHHHHHHHHHHHHHHHHS-TT----------

pLDDT: mean 88.99, std 13.49, range [37.19, 98.69]